Protein AF-A0A416CAL4-F1 (afdb_monomer)

Secondary structure (DSSP, 8-state):
----SS--GGGG-EEEE-TTS-EEEE--HHHHHHHHHHHHHHTT--EEEEEEEEEEEGGGTEEEEEEEEEETTEEEEEEEEEEE--S-GGGHHHHHHHHHHHHHHHHHHHTT-SGGGTS-TTS---GGG-TTTS-----TTS-TTTTT----------------------------------SHHHHHHPBPSSSTTTTSBHHHHHHH-HHHHHHHHHH---HHHHHHHHHHHH-

pLDDT: mean 75.69, std 22.16, range [22.41, 97.25]

Radius of gyration: 25.88 Å; Cα contacts (8 Å, |Δi|>4): 351; chains: 1; bounding box: 56×40×71 Å

Foldseek 3Di:
DLDAPVADQLVQWDWDQFPVRDTDTFRALVSLVVVQVRSCVVVVWDKDKDFPDWDQDPVQQKIKTKIFIDTNNDTQFIFIFMFHDDDDPVCVVVRRVRRSSLGSQLRSLSNPSTRVNNDDPVVVDDQCRHRSNHDPPDPVPDDPVVVPDPDDDDDDDDDDDDDDDDDDDDDDDDDPDPDADDALVSLQQDAACDDPRHRHGPVVCCVVPVVVLVCCLPPPPRRSSVSSSVNNVVD

Sequence (235 aa):
MLECKGFEPKEKLTQIVGMNGELQSYLEVKYRIEWFNQYCAENDIKGVIDESDIKYLEQVKMFIATCKIYMDDKLVATGIGGKMVDGDITSMNMIIQSAATIAKGRALANCGFGTAMCANNESGENPDILPCDAGITINTDNNPLINNSAVTKTNEEKQKISKIESKPQSKAKAEKTVNVPKNLTEAQALILSIGKYKGKSLGEVAAIDKQYIDFMANKCSYPDIVAGCKIILTA

Mean predicted aligned error: 18.11 Å

Solvent-accessible surface area (backbone atoms only — not comparable to full-atom values): 14186 Å² total; per-residue (Å²): 117,79,79,46,97,90,52,68,69,63,84,59,53,40,80,41,75,43,98,86,69,46,80,37,74,39,51,51,53,71,59,31,48,51,48,51,53,51,40,19,65,78,67,76,42,54,67,45,80,44,69,85,49,68,47,78,41,72,96,73,40,26,36,37,16,39,14,41,31,26,50,69,88,37,83,68,26,62,14,72,13,71,31,70,67,91,76,62,76,84,53,46,65,60,39,48,51,48,7,39,49,39,1,40,30,23,13,37,23,64,64,51,44,28,38,76,63,53,55,58,90,82,72,73,70,63,66,69,71,32,85,48,55,31,64,88,75,73,64,77,89,77,46,83,79,57,82,78,59,90,74,86,85,81,94,84,86,89,88,86,89,85,90,80,90,83,88,84,90,80,91,77,88,79,78,81,76,82,79,59,44,88,49,61,68,50,18,30,65,38,59,33,90,56,72,99,56,48,76,38,30,44,41,62,42,46,76,76,41,54,66,59,37,56,48,39,46,76,72,54,89,49,68,44,60,23,44,18,31,47,47,60,74,75,105

Structure (mmCIF, N/CA/C/O backbone):
data_AF-A0A416CAL4-F1
#
_entry.id   AF-A0A416CAL4-F1
#
loop_
_atom_site.group_PDB
_atom_site.id
_atom_site.type_symbol
_atom_site.label_atom_id
_atom_site.label_alt_id
_at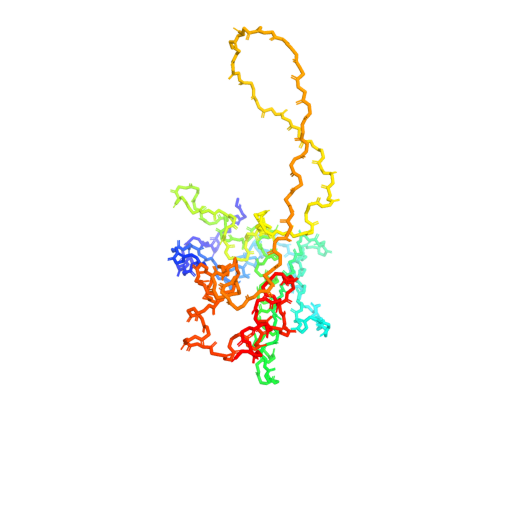om_site.label_comp_id
_atom_site.label_asym_id
_atom_site.label_entity_id
_atom_site.label_seq_id
_atom_site.pdbx_PDB_ins_code
_atom_site.Cartn_x
_atom_site.Cartn_y
_atom_site.Cartn_z
_atom_site.occupancy
_atom_site.B_iso_or_equiv
_atom_site.auth_seq_id
_atom_site.auth_comp_id
_atom_site.auth_asym_id
_atom_site.auth_atom_id
_atom_site.pdbx_PDB_model_num
ATOM 1 N N . MET A 1 1 ? -13.583 10.741 8.670 1.00 59.44 1 MET A N 1
ATOM 2 C CA . MET A 1 1 ? -12.204 10.475 9.124 1.00 59.44 1 MET A CA 1
ATOM 3 C C . MET A 1 1 ? -12.301 9.517 10.301 1.00 59.44 1 MET A C 1
ATOM 5 O O . MET A 1 1 ? -13.240 9.672 11.071 1.00 59.44 1 MET A O 1
ATOM 9 N N . LEU A 1 2 ? -11.436 8.505 10.413 1.00 73.38 2 LEU A N 1
ATOM 10 C CA . LEU A 1 2 ? -11.407 7.649 11.606 1.00 73.38 2 LEU A CA 1
ATOM 11 C C . LEU A 1 2 ? -10.654 8.394 12.713 1.00 73.38 2 LEU A C 1
ATOM 13 O O . LEU A 1 2 ? -9.431 8.394 12.749 1.00 73.38 2 LEU A O 1
ATOM 17 N N . GLU A 1 3 ? -11.378 9.121 13.553 1.00 77.06 3 GLU A N 1
ATOM 18 C CA . GLU A 1 3 ? -10.777 9.976 14.580 1.00 77.06 3 GLU A CA 1
ATOM 19 C C . GLU A 1 3 ? -10.203 9.148 15.740 1.00 77.06 3 GLU A C 1
ATOM 21 O O . GLU A 1 3 ? -10.735 8.093 16.093 1.00 77.06 3 GLU A O 1
ATOM 26 N N . CYS A 1 4 ? -9.104 9.624 16.328 1.00 83.38 4 CYS A N 1
ATOM 27 C CA . CYS A 1 4 ? -8.473 9.045 17.516 1.00 83.38 4 CYS A CA 1
ATOM 28 C C . CYS A 1 4 ? -8.185 10.159 18.516 1.00 83.38 4 CYS A C 1
ATOM 30 O O . CYS A 1 4 ? -7.712 11.228 18.135 1.00 83.38 4 CYS A O 1
ATOM 32 N N . LYS A 1 5 ? -8.426 9.917 19.803 1.00 81.00 5 LYS A N 1
ATOM 33 C CA . LYS A 1 5 ? -8.141 10.904 20.857 1.00 81.00 5 LYS A CA 1
ATOM 34 C C . LYS A 1 5 ? -6.641 11.077 21.092 1.00 81.00 5 LYS A C 1
ATOM 36 O O . LYS A 1 5 ? -6.216 12.156 21.492 1.00 81.00 5 LYS A O 1
ATOM 41 N N . GLY A 1 6 ? -5.855 10.021 20.881 1.00 79.75 6 GLY A N 1
ATOM 42 C CA . GLY A 1 6 ? -4.414 10.000 21.150 1.00 79.75 6 GLY A CA 1
ATOM 43 C C . GLY A 1 6 ? -3.505 10.306 19.958 1.00 79.75 6 GLY A C 1
ATOM 44 O O . GLY A 1 6 ? -2.290 10.327 20.140 1.00 79.75 6 GLY A O 1
ATOM 45 N N . PHE A 1 7 ? -4.045 10.513 18.753 1.00 87.69 7 PHE A N 1
ATOM 46 C CA . PHE A 1 7 ? -3.233 10.683 17.547 1.00 87.69 7 PHE A CA 1
ATOM 47 C C . PHE A 1 7 ? -3.874 11.678 16.576 1.00 87.69 7 PHE A C 1
ATOM 49 O O . PHE A 1 7 ? -4.998 11.460 16.135 1.00 87.69 7 PHE A O 1
ATOM 56 N N . GLU A 1 8 ? -3.133 12.731 16.214 1.00 89.44 8 GLU A N 1
ATOM 57 C CA . GLU A 1 8 ? -3.529 13.724 15.208 1.00 89.44 8 GLU A CA 1
ATOM 58 C C . GLU A 1 8 ? -2.702 13.526 13.920 1.00 89.44 8 GLU A C 1
ATOM 60 O O . GLU A 1 8 ? -1.534 13.931 13.856 1.00 89.44 8 GLU A O 1
ATOM 65 N N . PRO A 1 9 ? -3.270 12.892 12.875 1.00 88.25 9 PRO A N 1
ATOM 66 C CA . PRO A 1 9 ? -2.557 12.606 11.633 1.00 88.25 9 PRO A CA 1
ATOM 67 C C . PRO A 1 9 ? -2.082 13.856 10.889 1.00 88.25 9 PRO A C 1
ATOM 69 O O . PRO A 1 9 ? -1.035 13.815 10.236 1.00 88.25 9 PRO A O 1
ATOM 72 N N . LYS A 1 10 ? -2.822 14.973 10.972 1.00 88.12 10 LYS A N 1
ATOM 73 C CA . LYS A 1 10 ? -2.493 16.197 10.222 1.00 88.12 10 LYS A CA 1
ATOM 74 C C . LYS A 1 10 ? -1.166 16.808 10.665 1.00 88.12 10 LYS A C 1
ATOM 76 O O . LYS A 1 10 ? -0.433 17.331 9.831 1.00 88.12 10 LYS A O 1
ATOM 81 N N . GLU A 1 11 ? -0.814 16.675 11.941 1.00 90.62 11 GLU A N 1
ATOM 82 C CA . GLU A 1 11 ? 0.465 17.151 12.488 1.00 90.62 11 GLU A CA 1
ATOM 83 C C . GLU A 1 11 ? 1.675 16.332 12.012 1.00 90.62 11 GLU A C 1
ATOM 85 O O . GLU A 1 11 ? 2.820 16.751 12.192 1.00 90.62 11 GLU A O 1
ATOM 90 N N . LYS A 1 12 ? 1.446 15.152 11.421 1.00 91.44 12 LYS A N 1
ATOM 91 C CA . LYS A 1 12 ? 2.495 14.245 10.929 1.00 91.44 12 LYS A CA 1
ATOM 92 C C . LYS A 1 12 ? 2.666 14.279 9.409 1.00 91.44 12 LYS A C 1
ATOM 94 O O . LYS A 1 12 ? 3.465 13.505 8.877 1.00 91.44 12 LYS A O 1
ATOM 99 N N . LEU A 1 13 ? 1.927 15.141 8.708 1.00 89.88 13 LEU A N 1
ATOM 100 C CA . LEU A 1 13 ? 2.056 15.301 7.263 1.00 89.88 13 LEU A CA 1
ATOM 101 C C . LEU A 1 13 ? 3.434 15.857 6.897 1.00 89.88 13 LEU A C 1
ATOM 103 O O . LEU A 1 13 ? 3.902 16.845 7.462 1.00 89.88 13 LEU A O 1
ATOM 107 N N . THR A 1 14 ? 4.066 15.232 5.910 1.00 88.56 14 THR A N 1
ATOM 108 C CA . THR A 1 14 ? 5.284 15.732 5.273 1.00 88.56 14 THR A CA 1
ATOM 109 C C . THR A 1 14 ? 4.976 16.188 3.853 1.00 88.56 14 THR A C 1
ATOM 111 O O . THR A 1 14 ? 3.954 15.824 3.277 1.00 88.56 14 THR A O 1
ATOM 114 N N . GLN A 1 15 ? 5.848 17.024 3.293 1.00 86.81 15 GLN A N 1
ATOM 115 C CA . GLN A 1 15 ? 5.775 17.433 1.894 1.00 86.81 15 GLN A CA 1
ATOM 116 C C . GLN A 1 15 ? 6.750 16.588 1.085 1.00 86.81 15 GLN A C 1
ATOM 118 O O . GLN A 1 15 ? 7.929 16.493 1.437 1.00 86.81 15 GLN A O 1
ATOM 123 N N . ILE A 1 16 ? 6.272 15.992 -0.002 1.00 83.56 16 ILE A N 1
ATOM 124 C CA . ILE A 1 16 ? 7.113 15.269 -0.951 1.00 83.56 16 ILE A CA 1
ATOM 125 C C . ILE A 1 16 ? 6.982 15.853 -2.353 1.00 83.56 16 ILE A C 1
ATOM 127 O O . ILE A 1 16 ? 6.008 16.526 -2.672 1.00 83.56 16 ILE A O 1
ATOM 131 N N . VAL A 1 17 ? 7.968 15.572 -3.201 1.00 81.19 17 VAL A N 1
ATOM 132 C CA . VAL A 1 17 ? 7.946 15.971 -4.610 1.00 81.19 17 VAL A CA 1
ATOM 133 C C . VAL A 1 17 ? 7.293 14.855 -5.426 1.00 81.19 17 VAL A C 1
ATOM 135 O O . VAL A 1 17 ? 7.826 13.747 -5.512 1.00 81.19 17 VAL A O 1
ATOM 138 N N . GLY A 1 18 ? 6.133 15.145 -6.008 1.00 72.12 18 GLY A N 1
ATOM 139 C CA . GLY A 1 18 ? 5.399 14.263 -6.906 1.00 72.12 18 GLY A CA 1
ATOM 140 C C . GLY A 1 18 ? 6.094 14.085 -8.259 1.00 72.12 18 GLY A C 1
ATOM 141 O O . GLY A 1 18 ? 7.079 14.750 -8.583 1.00 72.12 18 GLY A O 1
ATOM 142 N N . MET A 1 19 ? 5.556 13.197 -9.100 1.00 68.12 19 MET A N 1
ATOM 143 C CA . MET A 1 19 ? 6.165 12.840 -10.395 1.00 68.12 19 MET A CA 1
ATOM 144 C C . MET A 1 19 ? 6.355 14.028 -11.352 1.00 68.12 19 MET A C 1
ATOM 146 O O . MET A 1 19 ? 7.272 14.007 -12.170 1.00 68.12 19 MET A O 1
ATOM 150 N N . ASN A 1 20 ? 5.519 15.061 -11.233 1.00 72.88 20 ASN A N 1
ATOM 151 C CA . ASN A 1 20 ? 5.565 16.258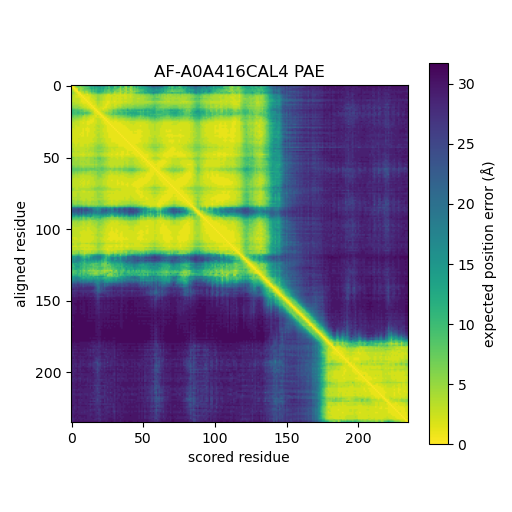 -12.074 1.00 72.88 20 ASN A CA 1
ATOM 152 C C . ASN A 1 20 ? 6.357 17.414 -11.433 1.00 72.88 20 ASN A C 1
ATOM 154 O O . ASN A 1 20 ? 6.330 18.530 -11.943 1.00 72.88 20 ASN A O 1
ATOM 158 N N . GLY A 1 21 ? 7.047 17.170 -10.312 1.00 74.69 21 GLY A N 1
ATOM 159 C CA . GLY A 1 21 ? 7.757 18.206 -9.557 1.00 74.69 21 GLY A CA 1
ATOM 160 C C . GLY A 1 21 ? 6.875 19.012 -8.596 1.00 74.69 21 GLY A C 1
ATOM 161 O O . GLY A 1 21 ? 7.378 19.905 -7.920 1.00 74.69 21 GLY A O 1
ATOM 162 N N . GLU A 1 22 ? 5.580 18.705 -8.518 1.00 78.88 22 GLU A N 1
ATOM 163 C CA . GLU A 1 22 ? 4.637 19.346 -7.597 1.00 78.88 22 GLU A CA 1
ATOM 164 C C . GLU A 1 22 ? 4.876 18.895 -6.154 1.00 78.88 22 GLU A C 1
ATOM 166 O O . GLU A 1 22 ? 5.218 17.739 -5.910 1.00 78.88 22 GLU A O 1
ATOM 171 N N . LEU A 1 23 ? 4.678 19.799 -5.194 1.00 81.44 23 LEU A N 1
ATOM 172 C CA . LEU A 1 23 ? 4.667 19.439 -3.780 1.00 81.44 23 LEU A CA 1
ATOM 173 C C . LEU A 1 23 ? 3.327 18.796 -3.428 1.00 81.44 2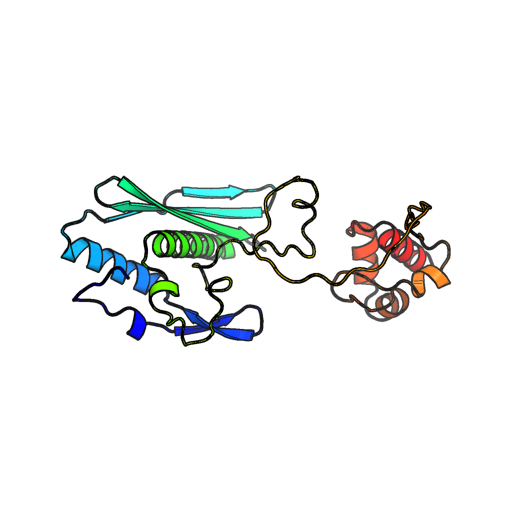3 LEU A C 1
ATOM 175 O O . LEU A 1 23 ? 2.273 19.290 -3.824 1.00 81.44 23 LEU A O 1
ATOM 179 N N . GLN A 1 24 ? 3.388 17.688 -2.702 1.00 81.12 24 GLN A N 1
ATOM 180 C CA . GLN A 1 24 ? 2.225 16.931 -2.268 1.00 81.12 24 GLN A CA 1
ATOM 181 C C . GLN A 1 24 ? 2.357 16.599 -0.791 1.00 81.12 24 GLN A C 1
ATOM 183 O O . GLN A 1 24 ? 3.410 16.125 -0.344 1.00 81.12 24 GLN A O 1
ATOM 188 N N . SER A 1 25 ? 1.268 16.775 -0.050 1.00 86.50 25 SER A N 1
ATOM 189 C CA . SER A 1 25 ? 1.169 16.237 1.297 1.00 86.50 25 SER A CA 1
ATOM 190 C C . SER A 1 25 ? 1.264 14.713 1.258 1.00 86.50 25 SER A C 1
ATOM 192 O O . SER A 1 25 ? 0.735 14.047 0.365 1.00 86.50 25 SER A O 1
ATOM 194 N N . TYR A 1 26 ? 1.948 14.144 2.242 1.00 89.06 26 TYR A N 1
ATOM 195 C CA . TYR A 1 26 ? 2.087 12.706 2.396 1.00 89.06 26 TYR A CA 1
ATOM 196 C C . TYR A 1 26 ? 2.143 12.332 3.872 1.00 89.06 26 TYR A C 1
ATOM 198 O O . TYR A 1 26 ? 2.972 12.827 4.636 1.00 89.06 26 TYR A O 1
ATOM 206 N N . LEU A 1 27 ? 1.266 11.414 4.275 1.00 91.81 27 LEU A N 1
ATOM 207 C CA . LEU A 1 27 ? 1.366 10.753 5.566 1.00 91.81 27 LEU A CA 1
ATOM 208 C C . LEU A 1 27 ? 2.193 9.478 5.398 1.00 91.81 27 LEU A C 1
ATOM 210 O O . LEU A 1 27 ? 1.741 8.523 4.760 1.00 91.81 27 LEU A O 1
ATOM 214 N N . GLU A 1 28 ? 3.396 9.447 5.969 1.00 91.69 28 GLU A N 1
ATOM 215 C CA . GLU A 1 28 ? 4.260 8.267 5.895 1.00 91.69 28 GLU A CA 1
ATOM 216 C C . GLU A 1 28 ? 3.596 7.025 6.504 1.00 91.69 28 GLU A C 1
ATOM 218 O O . GLU A 1 28 ? 2.909 7.094 7.523 1.00 91.69 28 GLU A O 1
ATOM 223 N N . VAL A 1 29 ? 3.877 5.852 5.927 1.00 93.25 29 VAL A N 1
ATOM 224 C CA . VAL A 1 29 ? 3.288 4.570 6.351 1.00 93.25 29 VAL A CA 1
ATOM 225 C C . VAL A 1 29 ? 3.475 4.297 7.849 1.00 93.25 29 VAL A C 1
ATOM 227 O O . VAL A 1 29 ? 2.566 3.768 8.477 1.00 93.25 29 VAL A O 1
ATOM 230 N N . LYS A 1 30 ? 4.599 4.707 8.452 1.00 94.38 30 LYS A N 1
ATOM 231 C CA . LYS A 1 30 ? 4.837 4.549 9.899 1.00 94.38 30 LYS A CA 1
ATOM 232 C C . LYS A 1 30 ? 3.779 5.260 10.758 1.00 94.38 30 LYS A C 1
ATOM 234 O O . LYS A 1 30 ? 3.302 4.683 11.727 1.00 94.38 30 LYS A O 1
ATOM 239 N N . TYR A 1 31 ? 3.358 6.457 10.351 1.00 95.25 31 TYR A N 1
ATOM 240 C CA . TYR A 1 31 ? 2.332 7.236 11.045 1.00 95.25 31 TYR A CA 1
ATOM 241 C C . TYR A 1 31 ? 0.930 6.684 10.784 1.00 95.25 31 TYR A C 1
ATOM 243 O O . TYR A 1 31 ? 0.079 6.722 11.664 1.00 95.25 31 TYR A O 1
ATOM 251 N N . ARG A 1 32 ? 0.697 6.086 9.610 1.00 94.88 32 ARG A N 1
ATOM 252 C CA . ARG A 1 32 ? -0.550 5.358 9.326 1.00 94.88 32 ARG A CA 1
ATOM 253 C C . ARG A 1 32 ? -0.707 4.112 10.204 1.00 94.88 32 ARG A C 1
ATOM 255 O O . ARG A 1 32 ? -1.813 3.815 10.637 1.00 94.88 32 ARG A O 1
ATOM 262 N N . ILE A 1 33 ? 0.391 3.397 10.476 1.00 95.62 33 ILE A N 1
ATOM 263 C CA . ILE A 1 33 ? 0.408 2.250 11.403 1.00 95.62 33 ILE A CA 1
ATOM 264 C C . ILE A 1 33 ? 0.096 2.716 12.828 1.00 95.62 33 ILE A C 1
ATOM 266 O O . ILE A 1 33 ? -0.722 2.097 13.502 1.00 95.62 33 ILE A O 1
ATOM 270 N N . GLU A 1 34 ? 0.733 3.798 13.283 1.00 95.44 34 GLU A N 1
ATOM 271 C CA . GLU A 1 34 ? 0.473 4.387 14.602 1.00 95.44 34 GLU A CA 1
ATOM 272 C C . GLU A 1 34 ? -1.002 4.779 14.748 1.00 95.44 34 GLU A C 1
ATOM 274 O O . GLU A 1 34 ? -1.652 4.367 15.706 1.00 95.44 34 GLU A O 1
ATOM 279 N N . TRP A 1 35 ? -1.555 5.458 13.739 1.00 94.75 35 TRP A N 1
ATOM 280 C CA . TRP A 1 35 ? -2.967 5.829 13.691 1.00 94.75 35 TRP A CA 1
ATOM 281 C C . TRP A 1 35 ? -3.900 4.611 13.754 1.00 94.75 35 TRP A C 1
ATOM 283 O O . TRP A 1 35 ? -4.816 4.577 14.573 1.00 94.75 35 TRP A O 1
ATOM 293 N N . PHE A 1 36 ? -3.647 3.584 12.936 1.00 95.88 36 PHE A N 1
ATOM 294 C CA . PHE A 1 36 ? -4.428 2.344 12.937 1.00 95.88 36 PHE A CA 1
ATOM 295 C C . PHE A 1 36 ? -4.391 1.634 14.293 1.00 95.88 36 PHE A C 1
ATOM 297 O O . PHE A 1 36 ? -5.436 1.239 14.813 1.00 95.88 36 PHE A O 1
ATOM 304 N N . ASN A 1 37 ? -3.204 1.491 14.883 1.00 95.69 37 ASN A N 1
ATOM 305 C CA . ASN A 1 37 ? -3.039 0.824 16.173 1.00 95.69 37 ASN A CA 1
ATOM 306 C C . ASN A 1 37 ? -3.734 1.602 17.295 1.00 95.69 37 ASN A C 1
ATOM 308 O O . ASN A 1 37 ? -4.396 0.990 18.133 1.00 95.69 37 ASN A O 1
ATOM 312 N N . GLN A 1 38 ? -3.630 2.934 17.286 1.00 95.19 38 GLN A N 1
ATOM 313 C CA . GLN A 1 38 ? -4.308 3.792 18.253 1.00 95.19 38 GLN A CA 1
ATOM 314 C C . GLN A 1 38 ? -5.831 3.677 18.123 1.00 95.19 38 GLN A C 1
ATOM 316 O O . GLN A 1 38 ? -6.515 3.482 19.125 1.00 95.19 38 GLN A O 1
ATOM 321 N N . TYR A 1 39 ? -6.359 3.715 16.895 1.00 94.75 39 TYR A N 1
ATOM 322 C CA . TYR A 1 39 ? -7.785 3.515 16.631 1.00 94.75 39 TYR A CA 1
ATOM 323 C C . TYR A 1 39 ? -8.274 2.164 17.157 1.00 94.75 39 TYR A C 1
ATOM 325 O O . TYR A 1 39 ? -9.307 2.093 17.823 1.00 94.75 39 TYR A O 1
ATOM 333 N N . CYS A 1 40 ? -7.520 1.095 16.892 1.00 94.94 40 CYS A N 1
ATOM 334 C CA . CYS A 1 40 ? -7.871 -0.241 17.355 1.00 94.94 40 CYS A CA 1
ATOM 335 C C . CYS A 1 40 ? -7.876 -0.325 18.887 1.00 94.94 40 CYS A C 1
ATOM 337 O O . CYS A 1 40 ? -8.828 -0.842 19.464 1.00 94.94 40 CYS A O 1
ATOM 339 N N . ALA A 1 41 ? -6.862 0.241 19.549 1.00 94.81 41 ALA A N 1
ATOM 340 C CA . ALA A 1 41 ? -6.767 0.255 21.006 1.00 94.81 41 ALA A CA 1
ATOM 341 C C . ALA A 1 41 ? -7.896 1.063 21.673 1.00 94.81 41 ALA A C 1
ATOM 343 O O . ALA A 1 41 ? -8.454 0.625 22.674 1.00 94.81 41 ALA A O 1
ATOM 344 N N . GLU A 1 42 ? -8.259 2.225 21.121 1.00 95.12 42 GLU A N 1
ATOM 345 C CA . GLU A 1 42 ? -9.323 3.080 21.671 1.00 95.12 42 GLU A CA 1
ATOM 346 C C . GLU A 1 42 ? -10.724 2.467 21.542 1.00 95.12 42 GLU A C 1
ATOM 348 O O . GLU A 1 42 ? -11.603 2.781 22.345 1.00 95.12 42 GLU A O 1
ATOM 353 N N . ASN A 1 43 ? -10.930 1.605 20.544 1.00 93.81 43 ASN A N 1
ATOM 354 C CA . ASN A 1 43 ? -12.223 0.991 20.245 1.00 93.81 43 ASN A CA 1
ATOM 355 C C . ASN A 1 43 ? -12.302 -0.494 20.644 1.00 93.81 43 ASN A C 1
ATOM 357 O O . ASN A 1 43 ? -13.298 -1.135 20.323 1.00 93.81 43 ASN A O 1
ATOM 361 N N . ASP A 1 44 ? -11.284 -1.030 21.330 1.00 95.69 44 ASP A N 1
ATOM 362 C CA . ASP A 1 44 ? -11.181 -2.451 21.711 1.00 95.69 44 ASP A CA 1
ATOM 363 C C . ASP A 1 44 ? -11.311 -3.414 20.509 1.00 95.69 44 ASP A C 1
ATOM 365 O O . ASP A 1 44 ? -11.928 -4.474 20.582 1.00 95.69 44 ASP A O 1
ATOM 369 N N . ILE A 1 45 ? -10.734 -3.018 19.369 1.00 95.69 45 ILE A N 1
ATOM 370 C CA . ILE A 1 45 ? -10.729 -3.790 18.120 1.00 95.69 45 ILE A CA 1
ATOM 371 C C . ILE A 1 45 ? -9.422 -4.573 18.025 1.00 95.69 45 ILE A C 1
ATOM 373 O O . ILE A 1 45 ? -8.324 -4.019 18.151 1.00 95.69 45 ILE A O 1
ATOM 377 N N . LYS A 1 46 ? -9.506 -5.858 17.683 1.00 96.25 46 LYS A N 1
ATOM 378 C CA . LYS A 1 46 ? -8.323 -6.658 17.344 1.00 96.25 46 LYS A CA 1
ATOM 379 C C . LYS A 1 46 ? -7.847 -6.314 15.928 1.00 96.25 46 LYS A C 1
ATOM 381 O O . LYS A 1 46 ? -8.307 -6.902 14.947 1.00 96.25 46 LYS A O 1
ATOM 386 N N . GLY A 1 47 ? -6.922 -5.362 15.825 1.00 95.38 47 GLY A N 1
ATOM 387 C CA . GLY A 1 47 ? -6.292 -4.957 14.567 1.00 95.38 47 GLY A CA 1
ATOM 388 C C . GLY A 1 47 ? -5.114 -5.849 14.161 1.00 95.38 47 GLY A C 1
ATOM 389 O O . GLY A 1 47 ? -4.214 -6.094 14.962 1.00 95.38 47 GLY A O 1
ATOM 390 N N . VAL A 1 48 ? -5.082 -6.312 12.906 1.00 97.19 48 VAL A N 1
ATOM 391 C CA . VAL A 1 48 ? -3.952 -7.070 12.333 1.00 97.19 48 VAL A CA 1
ATOM 392 C C . VAL A 1 48 ? -3.576 -6.508 10.965 1.00 97.19 48 VAL A C 1
ATOM 394 O O . VAL A 1 48 ? -4.436 -6.342 10.101 1.00 97.19 48 VAL A O 1
ATOM 397 N N . ILE A 1 49 ? -2.279 -6.278 10.755 1.00 97.19 49 ILE A N 1
ATOM 398 C CA . ILE A 1 49 ? -1.681 -5.943 9.458 1.00 97.19 49 ILE A CA 1
ATOM 399 C C . ILE A 1 49 ? -0.863 -7.157 9.004 1.00 97.19 49 ILE A C 1
ATOM 401 O O . ILE A 1 49 ? 0.162 -7.480 9.600 1.00 97.19 49 ILE A O 1
ATOM 405 N N . ASP A 1 50 ? -1.334 -7.851 7.973 1.00 95.88 50 ASP A N 1
ATOM 406 C CA . ASP A 1 50 ? -0.695 -9.038 7.404 1.00 95.88 50 ASP A CA 1
ATOM 407 C C . ASP A 1 50 ? 0.060 -8.665 6.122 1.00 95.88 50 ASP A C 1
ATOM 409 O O . ASP A 1 50 ? -0.538 -8.233 5.136 1.00 95.88 50 ASP A O 1
ATOM 413 N N . GLU A 1 51 ? 1.382 -8.824 6.148 1.00 92.56 51 GLU A N 1
ATOM 414 C CA . GLU A 1 51 ? 2.314 -8.526 5.047 1.00 92.56 51 GLU A CA 1
ATOM 415 C C . GLU A 1 51 ? 3.014 -9.788 4.519 1.00 92.56 51 GLU A C 1
ATOM 417 O O . GLU A 1 51 ? 4.046 -9.704 3.853 1.00 92.56 51 GLU A O 1
ATOM 422 N N . SER A 1 52 ? 2.488 -10.972 4.842 1.00 89.31 52 SER A N 1
ATOM 423 C CA . SER A 1 52 ? 3.160 -12.246 4.562 1.00 89.31 52 SER A CA 1
ATOM 424 C C . SER A 1 52 ? 3.126 -12.670 3.087 1.00 89.31 52 SER A C 1
ATOM 426 O O . SER A 1 52 ? 3.908 -13.532 2.683 1.00 89.31 52 SER A O 1
ATOM 428 N N . ASP A 1 53 ? 2.261 -12.074 2.261 1.00 92.88 53 ASP A N 1
ATOM 429 C CA . ASP A 1 53 ? 2.109 -12.452 0.853 1.00 92.88 53 ASP A CA 1
ATOM 430 C C . ASP A 1 53 ? 3.027 -11.626 -0.058 1.00 92.88 53 ASP A C 1
ATOM 432 O O . ASP A 1 53 ? 2.680 -10.531 -0.509 1.00 92.88 53 ASP A O 1
ATOM 436 N N . ILE A 1 54 ? 4.207 -12.177 -0.347 1.00 93.06 54 ILE A N 1
ATOM 437 C CA . ILE A 1 54 ? 5.192 -11.602 -1.264 1.00 93.06 54 ILE A CA 1
ATOM 438 C C . ILE A 1 54 ? 5.511 -12.622 -2.356 1.00 93.06 54 ILE A C 1
ATOM 440 O O . ILE A 1 54 ? 5.839 -13.777 -2.086 1.00 93.06 54 ILE A O 1
ATOM 444 N N . LYS A 1 55 ? 5.438 -12.182 -3.612 1.00 92.81 55 LYS A N 1
ATOM 445 C CA . LYS A 1 55 ? 5.665 -13.004 -4.802 1.00 92.81 55 LYS A CA 1
ATOM 446 C C . LYS A 1 55 ? 6.676 -12.338 -5.722 1.00 92.81 55 LYS A C 1
ATOM 448 O O . LYS A 1 55 ? 6.618 -11.132 -5.945 1.00 92.81 55 LYS A O 1
ATOM 453 N N . TYR A 1 56 ? 7.564 -13.133 -6.309 1.00 91.69 56 TYR A N 1
ATOM 454 C CA . TYR A 1 56 ? 8.401 -12.697 -7.421 1.00 91.69 56 TYR A CA 1
ATOM 455 C C . TYR A 1 56 ? 7.799 -13.190 -8.739 1.00 91.69 56 TYR A C 1
ATOM 457 O O . TYR A 1 56 ? 7.579 -14.386 -8.918 1.00 91.69 56 TYR A O 1
ATOM 465 N N . LEU A 1 57 ? 7.518 -12.266 -9.654 1.00 89.50 57 LEU A N 1
ATOM 466 C CA .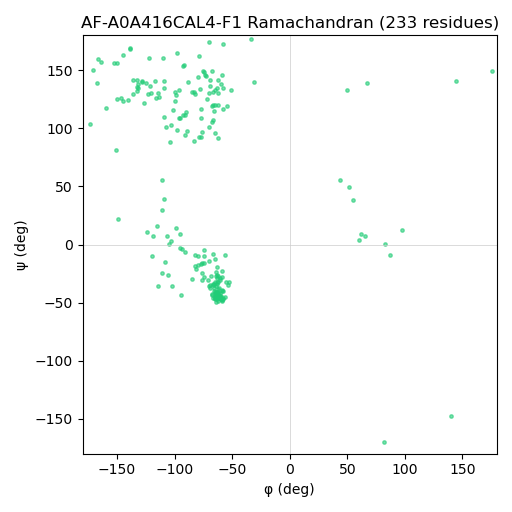 LEU A 1 57 ? 7.076 -12.559 -11.012 1.00 89.50 57 LEU A CA 1
ATOM 467 C C . LEU A 1 57 ? 8.272 -12.481 -11.955 1.00 89.50 57 LEU A C 1
ATOM 469 O O . LEU A 1 57 ? 8.671 -11.397 -12.388 1.00 89.50 57 LEU A O 1
ATOM 473 N N . GLU A 1 58 ? 8.835 -13.639 -12.279 1.00 86.31 58 GLU A N 1
ATOM 474 C CA . GLU A 1 58 ? 10.051 -13.747 -13.083 1.00 86.31 58 GLU A CA 1
ATOM 475 C C . GLU A 1 58 ? 9.880 -13.185 -14.502 1.00 86.31 58 GLU A C 1
ATOM 477 O O . GLU A 1 58 ? 10.771 -12.494 -14.997 1.00 86.31 58 GLU A O 1
ATOM 482 N N . GLN A 1 59 ? 8.714 -13.385 -15.129 1.00 87.56 59 GLN A N 1
ATOM 483 C CA . GLN A 1 59 ? 8.451 -12.963 -16.515 1.00 87.56 59 GLN A CA 1
ATOM 484 C C . GLN A 1 59 ? 8.584 -11.448 -16.714 1.00 87.56 59 GLN A C 1
ATOM 486 O O . GLN A 1 59 ? 8.906 -10.987 -17.807 1.00 87.56 59 GLN A O 1
ATOM 491 N N . VAL A 1 60 ? 8.325 -10.680 -15.656 1.00 86.44 60 VAL A N 1
ATOM 492 C CA . VAL A 1 60 ? 8.369 -9.211 -15.648 1.00 86.44 60 VAL A CA 1
ATOM 493 C C . VAL A 1 60 ? 9.407 -8.665 -14.666 1.00 86.44 60 VAL A C 1
ATOM 495 O O . VAL A 1 60 ? 9.456 -7.457 -14.447 1.00 86.44 60 VAL A O 1
ATOM 498 N N . LYS A 1 61 ? 10.227 -9.546 -14.072 1.00 88.94 61 LYS A N 1
ATOM 499 C CA . LYS A 1 61 ? 11.232 -9.233 -13.046 1.00 88.94 61 LYS A CA 1
ATOM 500 C C . LYS A 1 61 ? 10.693 -8.278 -11.980 1.00 88.94 61 LYS A C 1
ATOM 502 O O . LYS A 1 61 ? 11.244 -7.204 -11.766 1.00 88.94 61 LYS A O 1
ATOM 507 N N . MET A 1 62 ? 9.584 -8.632 -11.335 1.00 89.81 62 MET A N 1
ATOM 508 C CA . MET A 1 62 ? 8.900 -7.747 -10.386 1.00 89.81 62 MET A CA 1
ATOM 509 C C . MET A 1 62 ? 8.569 -8.474 -9.090 1.00 89.81 62 MET A C 1
ATOM 511 O O . MET A 1 62 ? 8.014 -9.569 -9.120 1.00 89.81 62 MET A O 1
ATOM 515 N N . PHE A 1 63 ? 8.836 -7.835 -7.954 1.00 91.44 63 PHE A N 1
ATOM 516 C CA . PHE A 1 63 ? 8.243 -8.246 -6.686 1.00 91.44 63 PHE A CA 1
ATOM 517 C C . PHE A 1 63 ? 6.869 -7.611 -6.531 1.00 91.44 63 PHE A C 1
ATOM 519 O O . PHE A 1 63 ? 6.717 -6.402 -6.715 1.00 91.44 63 PHE A O 1
ATOM 526 N N . ILE A 1 64 ? 5.886 -8.430 -6.174 1.00 93.62 64 ILE A N 1
ATOM 527 C CA . ILE A 1 64 ? 4.556 -8.008 -5.755 1.00 93.62 64 ILE A CA 1
ATOM 528 C C . ILE A 1 64 ? 4.399 -8.373 -4.285 1.00 93.62 64 ILE A C 1
ATOM 530 O O . ILE A 1 64 ? 4.574 -9.530 -3.916 1.00 93.62 64 ILE A O 1
ATOM 534 N N . ALA A 1 65 ? 4.027 -7.402 -3.464 1.00 94.81 65 ALA A N 1
ATOM 535 C CA . ALA A 1 65 ? 3.579 -7.623 -2.101 1.00 94.81 65 ALA A CA 1
ATOM 536 C C . ALA A 1 65 ? 2.073 -7.361 -2.012 1.00 94.81 65 ALA A C 1
ATOM 538 O O . ALA A 1 65 ? 1.562 -6.417 -2.621 1.00 94.81 65 ALA A O 1
ATOM 539 N N . THR A 1 66 ? 1.372 -8.181 -1.240 1.00 96.12 66 THR A N 1
ATOM 540 C CA . THR A 1 66 ? -0.025 -7.972 -0.865 1.00 96.12 66 THR A CA 1
ATOM 541 C C . THR A 1 66 ? -0.090 -7.787 0.641 1.00 96.12 66 THR A C 1
ATOM 543 O O . THR A 1 66 ? 0.398 -8.622 1.396 1.00 96.12 66 THR A O 1
ATOM 546 N N . CYS A 1 67 ? -0.705 -6.692 1.071 1.00 96.69 67 CYS A N 1
ATOM 547 C CA . CYS A 1 67 ? -0.992 -6.424 2.468 1.00 96.69 67 CYS A CA 1
ATOM 548 C C . CYS A 1 67 ? -2.494 -6.545 2.711 1.00 96.69 67 CYS A C 1
ATOM 550 O O . CYS A 1 67 ? -3.290 -6.023 1.925 1.00 96.69 67 CYS A O 1
ATOM 552 N N . LYS A 1 68 ? -2.882 -7.228 3.786 1.00 97.25 68 LYS A N 1
ATOM 553 C CA . LYS A 1 68 ? -4.273 -7.401 4.212 1.00 97.25 68 LYS A CA 1
ATOM 554 C C . LYS A 1 68 ? -4.445 -6.845 5.614 1.00 97.25 68 LYS A C 1
ATOM 556 O O . LYS A 1 68 ? -3.614 -7.091 6.482 1.00 97.25 68 LYS A O 1
ATOM 561 N N . ILE A 1 69 ? -5.532 -6.118 5.834 1.00 97.12 69 ILE A N 1
ATOM 562 C CA . ILE A 1 69 ? -5.855 -5.561 7.146 1.00 97.12 69 ILE A CA 1
ATOM 563 C C . ILE A 1 69 ? -7.114 -6.223 7.661 1.00 97.12 69 ILE A C 1
ATOM 565 O O . ILE A 1 69 ? -8.124 -6.281 6.952 1.00 97.12 69 ILE A O 1
ATOM 569 N N . TYR A 1 70 ? -7.038 -6.690 8.900 1.00 96.56 70 TYR A N 1
ATOM 570 C CA . TYR A 1 70 ? -8.148 -7.291 9.612 1.00 96.56 70 TYR A CA 1
ATOM 571 C C . TYR A 1 70 ? -8.503 -6.461 10.842 1.00 96.56 70 TYR A C 1
ATOM 573 O O . TYR A 1 70 ? -7.620 -5.959 11.538 1.00 96.56 70 TYR A O 1
ATOM 581 N N . MET A 1 71 ? -9.800 -6.345 11.099 1.00 95.94 71 MET A N 1
ATOM 582 C CA . MET A 1 71 ? -10.373 -5.807 12.330 1.00 95.94 71 MET A CA 1
ATOM 583 C C . MET A 1 71 ? -11.359 -6.849 12.852 1.00 95.94 71 MET A C 1
ATOM 585 O O . MET A 1 71 ? -12.256 -7.259 12.113 1.00 95.94 71 MET A O 1
ATOM 589 N N . ASP A 1 72 ? -11.148 -7.334 14.075 1.00 95.81 72 ASP A N 1
ATOM 590 C CA . ASP A 1 72 ? -11.933 -8.420 14.685 1.00 95.81 72 ASP A CA 1
ATOM 591 C C . ASP A 1 72 ? -12.040 -9.650 13.777 1.00 95.81 72 ASP A C 1
ATOM 593 O O . ASP A 1 72 ? -13.121 -10.168 13.487 1.00 95.81 72 ASP A O 1
ATOM 597 N N . ASP A 1 73 ? -10.881 -10.077 13.267 1.00 94.50 73 ASP A N 1
ATOM 598 C CA . ASP A 1 73 ? -10.708 -11.228 12.373 1.00 94.50 73 ASP A CA 1
ATOM 599 C C . ASP A 1 73 ? -11.449 -11.122 11.019 1.00 94.50 73 ASP A C 1
ATOM 601 O O . ASP A 1 73 ? -11.452 -12.066 10.226 1.00 94.50 73 ASP A O 1
ATOM 605 N N . LYS A 1 74 ? -12.021 -9.956 10.688 1.00 95.12 74 LYS A N 1
ATOM 606 C CA . LYS A 1 74 ? -12.640 -9.676 9.383 1.00 95.12 74 LYS A CA 1
ATOM 607 C C . LYS A 1 74 ? -11.697 -8.883 8.498 1.00 95.12 74 LYS A C 1
ATOM 609 O O . LYS A 1 74 ? -11.177 -7.854 8.913 1.00 95.12 74 LYS A O 1
ATOM 614 N N . LEU A 1 75 ? -11.521 -9.331 7.256 1.00 95.12 75 LEU A N 1
ATOM 615 C CA . LEU A 1 75 ? -10.761 -8.597 6.245 1.00 95.12 75 LEU A CA 1
ATOM 616 C C . LEU A 1 75 ? -11.493 -7.292 5.897 1.00 95.12 75 LEU A C 1
ATOM 618 O O . LEU A 1 75 ? -12.585 -7.339 5.332 1.00 95.12 75 LEU A O 1
ATOM 622 N N . VAL A 1 76 ? -10.885 -6.146 6.206 1.00 94.88 76 VAL A N 1
ATOM 623 C CA . VAL A 1 76 ? -11.463 -4.814 5.946 1.00 94.88 76 VAL A CA 1
ATOM 624 C C . VAL A 1 76 ? -10.803 -4.095 4.776 1.00 94.88 76 VAL A C 1
ATOM 626 O O . VAL A 1 76 ? -11.442 -3.278 4.120 1.00 94.88 76 VAL A O 1
ATOM 629 N N . ALA A 1 77 ? -9.539 -4.403 4.481 1.00 94.94 77 ALA A N 1
ATOM 630 C CA . ALA A 1 77 ? -8.835 -3.812 3.352 1.00 94.94 77 ALA A CA 1
ATOM 631 C C . ALA A 1 77 ? -7.739 -4.722 2.806 1.00 94.94 77 ALA A C 1
ATOM 633 O O . ALA A 1 77 ? -7.197 -5.594 3.486 1.00 94.94 77 ALA A O 1
ATOM 634 N N . THR A 1 78 ? -7.401 -4.498 1.541 1.00 94.94 78 THR A N 1
ATOM 635 C CA . THR A 1 78 ? -6.264 -5.121 0.864 1.00 94.94 78 THR A CA 1
ATOM 636 C C . THR A 1 78 ? -5.538 -4.060 0.050 1.00 94.94 78 THR A C 1
ATOM 638 O O . THR A 1 78 ? -6.174 -3.196 -0.553 1.00 94.94 78 THR A O 1
ATOM 641 N N . GLY A 1 79 ? -4.213 -4.124 0.027 1.00 94.06 79 GLY A N 1
ATOM 642 C CA . GLY A 1 79 ? -3.355 -3.275 -0.790 1.00 94.06 79 GLY A CA 1
ATOM 643 C C . GLY A 1 79 ? -2.315 -4.113 -1.517 1.00 94.06 79 GLY A C 1
ATOM 644 O O . GLY A 1 79 ? -1.790 -5.076 -0.965 1.00 94.06 79 GLY A O 1
ATOM 645 N N . ILE A 1 80 ? -2.023 -3.755 -2.766 1.00 93.75 80 ILE A N 1
ATOM 646 C CA . ILE A 1 80 ? -1.031 -4.440 -3.599 1.00 93.75 80 ILE A CA 1
ATOM 647 C C . ILE A 1 80 ? 0.045 -3.431 -3.992 1.00 93.75 80 ILE A C 1
ATOM 649 O O . ILE A 1 80 ? -0.266 -2.336 -4.463 1.00 93.75 80 ILE A O 1
ATOM 653 N N . GLY A 1 81 ? 1.308 -3.795 -3.799 1.00 91.44 81 GLY A N 1
ATOM 654 C CA . GLY A 1 81 ? 2.472 -2.989 -4.151 1.00 91.44 81 GLY A CA 1
ATOM 655 C C . GLY A 1 81 ? 3.418 -3.767 -5.050 1.00 91.44 81 GLY A C 1
ATOM 656 O O . GLY A 1 81 ? 3.639 -4.954 -4.836 1.00 91.44 81 GLY A O 1
ATOM 657 N N . GLY A 1 82 ? 3.966 -3.101 -6.064 1.00 91.19 82 GLY A N 1
ATOM 658 C CA . GLY A 1 82 ? 4.878 -3.705 -7.030 1.00 91.19 82 GLY A CA 1
ATOM 659 C C . GLY A 1 82 ? 6.164 -2.901 -7.166 1.00 91.19 82 GLY A C 1
ATOM 660 O O . GLY A 1 82 ? 6.125 -1.669 -7.175 1.00 91.19 82 GLY A O 1
ATOM 661 N N . LYS A 1 83 ? 7.302 -3.585 -7.296 1.00 89.38 83 LYS A N 1
ATOM 662 C CA . LYS A 1 83 ? 8.589 -2.953 -7.607 1.00 89.38 83 LYS A CA 1
ATOM 663 C C . LYS A 1 83 ? 9.379 -3.828 -8.580 1.00 89.38 83 LYS A C 1
ATOM 665 O O . LYS A 1 83 ? 9.584 -5.016 -8.329 1.00 89.38 83 LYS A O 1
ATOM 670 N N . MET A 1 84 ? 9.775 -3.242 -9.711 1.00 88.88 84 MET A N 1
ATOM 671 C CA . MET A 1 84 ? 10.635 -3.908 -10.694 1.00 88.88 84 MET A CA 1
ATOM 672 C C . MET A 1 84 ? 12.033 -4.131 -10.115 1.00 88.88 84 MET A C 1
ATOM 674 O O . MET A 1 84 ? 12.502 -3.342 -9.296 1.00 88.88 84 MET A O 1
ATOM 678 N N . VAL A 1 85 ? 12.681 -5.202 -10.556 1.00 84.75 85 VAL A N 1
ATOM 679 C CA . VAL A 1 85 ? 14.055 -5.552 -10.211 1.00 84.75 85 VAL A CA 1
ATOM 680 C C . VAL A 1 85 ? 14.976 -5.031 -11.306 1.00 84.75 85 VAL A C 1
ATOM 682 O O . VAL A 1 85 ? 14.995 -5.548 -12.424 1.00 84.75 85 VAL A O 1
ATOM 685 N N . ASP A 1 86 ? 15.741 -4.001 -10.969 1.00 71.25 86 ASP A N 1
ATOM 686 C CA . ASP A 1 86 ? 16.703 -3.315 -11.825 1.00 71.25 86 ASP A CA 1
ATOM 687 C C . ASP A 1 86 ? 18.147 -3.576 -11.362 1.00 71.25 86 ASP A C 1
ATOM 689 O O . ASP A 1 86 ? 18.912 -2.654 -11.107 1.00 71.25 86 ASP A O 1
ATOM 693 N N . GLY A 1 87 ? 18.558 -4.843 -11.250 1.00 65.69 87 GLY A N 1
ATOM 694 C CA . GLY A 1 87 ? 19.962 -5.180 -10.986 1.00 65.69 87 GLY A CA 1
ATOM 695 C C . GLY A 1 87 ? 20.183 -6.334 -10.014 1.00 65.69 87 GLY A C 1
ATOM 696 O O . GLY A 1 87 ? 19.428 -7.305 -10.009 1.00 65.69 87 GLY A O 1
ATOM 697 N N . ASP A 1 88 ? 21.278 -6.232 -9.257 1.00 58.97 88 ASP A N 1
ATOM 698 C CA . ASP A 1 88 ? 21.889 -7.314 -8.478 1.00 58.97 88 ASP A CA 1
ATOM 699 C C . ASP A 1 88 ? 21.171 -7.618 -7.142 1.00 58.97 88 ASP A C 1
ATOM 701 O O . ASP A 1 88 ? 20.407 -6.806 -6.609 1.00 58.97 88 ASP A O 1
ATOM 705 N N . ILE A 1 89 ? 21.447 -8.800 -6.584 1.00 56.03 89 ILE A N 1
ATOM 706 C CA . ILE A 1 89 ? 20.819 -9.397 -5.387 1.00 56.03 89 ILE A CA 1
ATOM 707 C C . ILE A 1 89 ? 20.827 -8.483 -4.153 1.00 56.03 89 ILE A C 1
ATOM 709 O O . ILE A 1 89 ? 19.887 -8.512 -3.359 1.00 56.03 89 ILE A O 1
ATOM 713 N N . THR A 1 90 ? 21.838 -7.633 -3.988 1.00 59.94 90 THR A N 1
ATOM 714 C CA . THR A 1 90 ? 21.948 -6.693 -2.858 1.00 59.94 90 THR A CA 1
ATOM 715 C C . THR A 1 90 ? 20.819 -5.661 -2.826 1.00 59.94 90 THR A C 1
ATOM 717 O O . THR A 1 90 ? 20.404 -5.245 -1.744 1.00 59.94 90 THR A O 1
ATOM 720 N N . SER A 1 91 ? 20.255 -5.306 -3.982 1.00 65.06 91 SER A N 1
ATOM 721 C CA . SER A 1 91 ? 19.092 -4.417 -4.077 1.00 65.06 91 SER A CA 1
ATOM 722 C C . SER A 1 91 ? 17.777 -5.123 -3.727 1.00 65.06 91 SER A C 1
ATOM 724 O O . SER A 1 91 ? 16.788 -4.450 -3.431 1.00 65.06 91 SER A O 1
ATOM 726 N N . MET A 1 92 ? 17.730 -6.465 -3.711 1.00 70.88 92 MET A N 1
ATOM 727 C CA . MET A 1 92 ? 16.475 -7.215 -3.550 1.00 70.88 92 MET A CA 1
ATOM 728 C C . MET A 1 92 ? 15.789 -6.950 -2.214 1.00 70.88 92 MET A C 1
ATOM 730 O O . MET A 1 92 ? 14.578 -6.752 -2.198 1.00 70.88 92 MET A O 1
ATOM 734 N N . ASN A 1 93 ? 16.532 -6.873 -1.106 1.00 78.44 93 ASN A N 1
ATOM 735 C CA . ASN A 1 93 ? 15.933 -6.569 0.197 1.00 78.44 93 ASN A CA 1
ATOM 736 C C . ASN A 1 93 ? 15.256 -5.190 0.196 1.00 78.44 93 ASN A C 1
ATOM 738 O O . ASN A 1 93 ? 14.139 -5.050 0.690 1.00 78.44 93 ASN A O 1
ATOM 742 N N . MET A 1 94 ? 15.889 -4.189 -0.422 1.00 82.44 94 MET A N 1
ATOM 743 C CA . MET A 1 94 ? 15.333 -2.837 -0.522 1.00 82.44 94 MET A CA 1
ATOM 744 C C . MET A 1 94 ? 14.124 -2.785 -1.472 1.00 82.44 94 MET A C 1
ATOM 746 O O . MET A 1 94 ? 13.150 -2.078 -1.210 1.00 82.44 94 MET A O 1
ATOM 750 N N . ILE A 1 95 ? 14.148 -3.574 -2.550 1.00 85.94 95 ILE A N 1
ATOM 751 C CA . ILE A 1 95 ? 13.042 -3.717 -3.509 1.00 85.94 95 ILE A CA 1
ATOM 752 C C . ILE A 1 95 ? 11.829 -4.384 -2.848 1.00 85.94 95 ILE A C 1
ATOM 754 O O . ILE A 1 95 ? 10.713 -3.878 -2.978 1.00 85.94 95 ILE A O 1
ATOM 758 N N . ILE A 1 96 ? 12.039 -5.474 -2.104 1.00 89.62 96 ILE A N 1
ATOM 759 C CA . ILE A 1 96 ? 10.983 -6.182 -1.369 1.00 89.62 96 ILE A CA 1
ATOM 760 C C . ILE A 1 96 ? 10.367 -5.255 -0.318 1.00 89.62 96 ILE A C 1
ATOM 762 O O . ILE A 1 96 ? 9.146 -5.102 -0.280 1.00 89.62 96 ILE A O 1
ATOM 766 N N . GLN A 1 97 ? 11.197 -4.574 0.479 1.00 88.88 97 GLN A N 1
ATOM 767 C CA . GLN A 1 97 ? 10.731 -3.592 1.464 1.00 88.88 97 GLN A CA 1
ATOM 768 C C . GLN A 1 97 ? 9.941 -2.454 0.811 1.00 88.88 97 GLN A C 1
ATOM 770 O O . GLN A 1 97 ? 8.919 -2.028 1.350 1.00 88.88 97 GLN A O 1
ATOM 775 N N . SER A 1 98 ? 10.365 -1.990 -0.368 1.00 89.69 98 SER A N 1
ATOM 776 C CA . SER A 1 98 ? 9.638 -0.970 -1.131 1.00 89.69 98 SER A CA 1
ATOM 777 C C . SER A 1 98 ? 8.262 -1.476 -1.570 1.00 89.69 98 SER A C 1
ATOM 779 O O . SER A 1 98 ? 7.262 -0.799 -1.337 1.00 89.69 98 SER A O 1
ATOM 781 N N . ALA A 1 99 ? 8.184 -2.673 -2.161 1.00 91.88 99 ALA A N 1
ATOM 782 C CA . ALA A 1 99 ? 6.916 -3.274 -2.574 1.00 91.88 99 ALA A CA 1
ATOM 783 C C . ALA A 1 99 ? 5.971 -3.480 -1.377 1.00 91.88 99 ALA A C 1
ATOM 785 O O . ALA A 1 99 ? 4.801 -3.098 -1.453 1.00 91.88 99 ALA A O 1
ATOM 786 N N . ALA A 1 100 ? 6.484 -3.997 -0.257 1.00 92.75 100 ALA A N 1
ATOM 787 C CA . ALA A 1 100 ? 5.727 -4.184 0.981 1.00 92.75 100 ALA A CA 1
ATOM 788 C C . ALA A 1 100 ? 5.232 -2.851 1.562 1.00 92.75 100 ALA A C 1
ATOM 790 O O . ALA A 1 100 ? 4.066 -2.733 1.933 1.00 92.75 100 ALA A O 1
ATOM 791 N N . THR A 1 101 ? 6.074 -1.813 1.565 1.00 93.56 101 THR A N 1
ATOM 792 C CA . THR A 1 101 ? 5.691 -0.473 2.039 1.00 93.56 101 THR A CA 1
ATOM 793 C C . THR A 1 101 ? 4.576 0.126 1.182 1.00 93.56 101 THR A C 1
ATOM 795 O O . THR A 1 101 ? 3.615 0.665 1.731 1.00 93.56 101 THR A O 1
ATOM 798 N N . ILE A 1 102 ? 4.648 -0.025 -0.147 1.00 92.25 102 ILE A N 1
ATOM 799 C CA . ILE A 1 102 ? 3.586 0.415 -1.069 1.00 92.25 102 ILE A CA 1
ATOM 800 C C . ILE A 1 102 ? 2.284 -0.352 -0.798 1.00 92.25 102 ILE A C 1
ATOM 802 O O . ILE A 1 102 ? 1.218 0.257 -0.701 1.00 92.25 102 ILE A O 1
ATOM 806 N N . ALA A 1 103 ? 2.360 -1.680 -0.662 1.00 95.12 103 ALA A N 1
ATOM 807 C CA . ALA A 1 103 ? 1.200 -2.529 -0.394 1.00 95.12 103 ALA A CA 1
ATOM 808 C C . ALA A 1 103 ? 0.518 -2.146 0.927 1.00 95.12 103 ALA A C 1
ATOM 810 O O . ALA A 1 103 ? -0.699 -1.967 0.966 1.00 95.12 103 ALA A O 1
ATOM 811 N N . LYS A 1 104 ? 1.309 -1.955 1.986 1.00 95.94 104 LYS A N 1
ATOM 812 C CA . LYS A 1 104 ? 0.837 -1.568 3.318 1.00 95.94 104 LYS A CA 1
ATOM 813 C C . LYS A 1 104 ? 0.215 -0.178 3.331 1.00 95.94 104 LYS A C 1
ATOM 815 O O . LYS A 1 104 ? -0.879 -0.009 3.860 1.00 95.94 104 LYS A O 1
ATOM 820 N N . GLY A 1 105 ? 0.875 0.802 2.710 1.00 94.31 105 GLY A N 1
ATOM 821 C CA . GLY A 1 105 ? 0.350 2.163 2.583 1.00 94.31 105 GLY A CA 1
ATOM 822 C C . GLY A 1 105 ? -1.023 2.183 1.912 1.00 94.31 105 GLY A C 1
ATOM 823 O O . GLY A 1 105 ? -1.940 2.809 2.441 1.00 94.31 105 GLY A O 1
ATOM 824 N N . ARG A 1 106 ? -1.181 1.420 0.819 1.00 93.44 106 ARG A N 1
ATOM 825 C CA . ARG A 1 106 ? -2.459 1.247 0.106 1.00 93.44 106 ARG A CA 1
ATOM 826 C C . ARG A 1 106 ? -3.515 0.544 0.947 1.00 93.44 106 ARG A C 1
ATOM 828 O O . ARG A 1 106 ? -4.658 0.983 0.963 1.00 93.44 106 ARG A O 1
ATOM 835 N N . ALA A 1 107 ? -3.15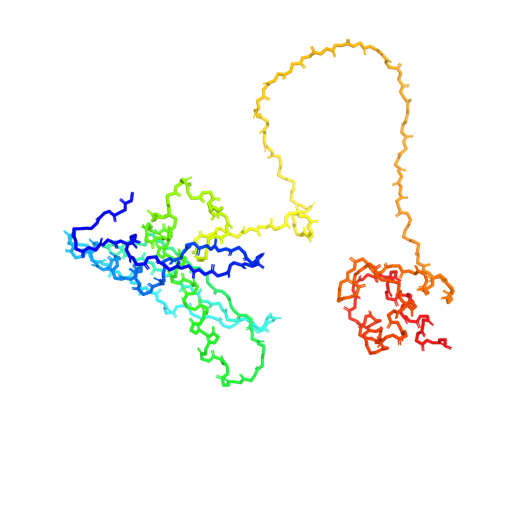4 -0.526 1.653 1.00 95.00 107 ALA A N 1
ATOM 836 C CA . ALA A 1 107 ? -4.097 -1.229 2.517 1.00 95.00 107 ALA A CA 1
ATOM 837 C C . ALA A 1 107 ? -4.621 -0.303 3.629 1.00 95.00 107 ALA A C 1
ATOM 839 O O . ALA A 1 107 ? -5.830 -0.223 3.826 1.00 95.00 107 ALA A O 1
ATOM 840 N N . LEU A 1 108 ? -3.725 0.441 4.290 1.00 95.06 108 LEU A N 1
ATOM 841 C CA . LEU A 1 108 ? -4.067 1.401 5.346 1.00 95.06 108 LEU A CA 1
ATOM 842 C C . LEU A 1 108 ? -4.919 2.558 4.812 1.00 95.06 108 LEU A C 1
ATOM 844 O O . LEU A 1 108 ? -5.903 2.934 5.441 1.00 95.06 108 LEU A O 1
ATOM 848 N N . ALA A 1 109 ? -4.598 3.085 3.627 1.00 91.94 109 ALA A N 1
ATOM 849 C CA . ALA A 1 109 ? -5.434 4.089 2.971 1.00 91.94 109 ALA A CA 1
ATOM 850 C C . ALA A 1 109 ? -6.845 3.555 2.680 1.00 91.94 109 ALA A C 1
ATOM 852 O O . ALA A 1 109 ? -7.829 4.225 2.994 1.00 91.94 109 ALA A O 1
ATOM 853 N N . ASN A 1 110 ? -6.945 2.325 2.163 1.00 89.94 110 ASN A N 1
ATOM 854 C CA . ASN A 1 110 ? -8.215 1.676 1.832 1.00 89.94 110 ASN A CA 1
ATOM 855 C C . ASN A 1 110 ? -9.118 1.439 3.055 1.00 89.94 110 ASN A C 1
ATOM 857 O O . ASN A 1 110 ? -10.334 1.397 2.887 1.00 89.94 110 ASN A O 1
ATOM 861 N N . CYS A 1 111 ? -8.566 1.309 4.268 1.00 90.62 111 CYS A N 1
ATOM 862 C CA . CYS A 1 111 ? -9.357 1.252 5.506 1.00 90.62 111 CYS A CA 1
ATOM 863 C C . CYS A 1 111 ? -9.446 2.585 6.267 1.00 90.62 111 CYS A C 1
ATOM 865 O O . CYS A 1 111 ? -9.899 2.587 7.407 1.00 90.62 111 CYS A O 1
ATOM 867 N N . GLY A 1 112 ? -9.082 3.715 5.651 1.00 90.62 112 GLY A N 1
ATOM 868 C CA . GLY A 1 112 ? -9.339 5.052 6.204 1.00 90.62 112 GLY A CA 1
ATOM 869 C C . GLY A 1 112 ? -8.177 5.700 6.959 1.00 90.62 112 GLY A C 1
ATOM 870 O O . GLY A 1 112 ? -8.383 6.737 7.584 1.00 90.62 112 GLY A O 1
ATOM 871 N N . PHE A 1 113 ? -6.966 5.149 6.859 1.00 92.31 113 PHE A N 1
ATOM 872 C CA . PHE A 1 113 ? -5.737 5.677 7.468 1.00 92.31 113 PHE A CA 1
ATOM 873 C C . PHE A 1 113 ? -4.779 6.244 6.405 1.00 92.31 113 PHE A C 1
ATOM 875 O O . PHE A 1 113 ? -3.572 6.012 6.447 1.00 92.31 113 PHE A O 1
ATOM 882 N N . GLY A 1 114 ? -5.323 6.915 5.384 1.00 90.19 114 GLY A N 1
ATOM 883 C CA . GLY A 1 114 ? -4.572 7.494 4.261 1.00 90.19 114 GLY A CA 1
ATOM 884 C C . GLY A 1 114 ? -4.292 8.990 4.418 1.00 90.19 114 GLY A C 1
ATOM 885 O O . GLY A 1 114 ? -4.947 9.677 5.195 1.00 90.19 114 GLY A O 1
ATOM 886 N N . THR A 1 115 ? -3.369 9.512 3.613 1.00 87.75 115 THR A N 1
ATOM 887 C CA . THR A 1 115 ? -3.103 10.955 3.465 1.00 87.75 115 THR A CA 1
ATOM 888 C C . THR A 1 115 ? -4.346 11.723 3.031 1.00 87.75 115 THR A C 1
ATOM 890 O O . THR A 1 115 ? -4.589 12.804 3.554 1.00 87.75 115 THR A O 1
ATOM 893 N N . ALA A 1 116 ? -5.161 11.170 2.125 1.00 82.06 116 ALA A N 1
ATOM 894 C CA . ALA A 1 116 ? -6.401 11.801 1.655 1.00 82.06 116 ALA A CA 1
ATOM 895 C C . ALA A 1 116 ? -7.396 12.090 2.794 1.00 82.06 116 ALA A C 1
ATOM 897 O O . ALA A 1 116 ? -8.250 12.960 2.675 1.00 82.06 116 ALA A O 1
ATOM 898 N N . MET A 1 117 ? -7.278 11.370 3.913 1.00 79.88 117 MET A N 1
ATOM 899 C CA . MET A 1 117 ? -8.096 11.610 5.099 1.00 79.88 117 MET A CA 1
ATOM 900 C C . MET A 1 117 ? -7.584 12.796 5.917 1.00 79.88 117 MET A C 1
ATOM 902 O O . MET A 1 117 ? -8.323 13.322 6.735 1.00 79.88 117 MET A O 1
ATOM 906 N N . CYS A 1 118 ? -6.344 13.227 5.703 1.00 75.62 118 CYS A N 1
ATOM 907 C CA . CYS A 1 118 ? -5.707 14.350 6.385 1.00 75.62 118 CYS A CA 1
ATOM 908 C C . CYS A 1 118 ? -5.668 15.604 5.501 1.00 75.62 118 CYS A C 1
ATOM 910 O O . CYS A 1 118 ? -5.789 16.716 6.016 1.00 75.62 118 CYS A O 1
ATOM 912 N N . ALA A 1 119 ? -5.484 15.415 4.191 1.00 64.56 119 ALA A N 1
ATOM 913 C CA . ALA A 1 119 ? -5.421 16.476 3.200 1.00 64.56 119 ALA A CA 1
ATOM 914 C C . ALA A 1 119 ? -6.777 17.188 3.122 1.00 64.56 119 ALA A C 1
ATOM 916 O O . ALA A 1 119 ? -7.813 16.580 2.854 1.00 64.56 119 ALA A O 1
ATOM 917 N N . ASN A 1 120 ? -6.785 18.490 3.398 1.00 54.97 120 ASN A N 1
ATOM 918 C CA . ASN A 1 120 ? -7.982 19.297 3.221 1.00 54.97 120 ASN A CA 1
ATOM 919 C C . ASN A 1 120 ? -8.270 19.422 1.715 1.00 54.97 120 ASN A C 1
ATOM 921 O O . ASN A 1 120 ? -7.379 19.767 0.942 1.00 54.97 120 ASN A O 1
ATOM 925 N N . ASN A 1 121 ? -9.538 19.270 1.315 1.00 50.56 121 ASN A N 1
ATOM 926 C CA . ASN A 1 121 ? -10.017 19.599 -0.039 1.00 50.56 121 ASN A CA 1
ATOM 927 C C . ASN A 1 121 ? -9.734 21.066 -0.452 1.00 50.56 121 ASN A C 1
ATOM 929 O O . ASN A 1 121 ? -9.943 21.439 -1.601 1.00 50.56 121 ASN A O 1
ATOM 933 N N . GLU A 1 122 ? -9.274 21.905 0.480 1.00 48.12 122 GLU A N 1
ATOM 934 C CA . GLU A 1 122 ? -8.899 23.306 0.271 1.00 48.12 122 GLU A CA 1
ATOM 935 C C . GLU A 1 122 ? -7.480 23.482 -0.294 1.00 48.12 122 GLU A C 1
ATOM 937 O O . GLU A 1 122 ? -7.181 24.533 -0.856 1.00 48.12 122 GLU A O 1
ATOM 942 N N . SER A 1 123 ? -6.608 22.470 -0.186 1.00 54.31 123 SER A N 1
ATOM 943 C CA . SER A 1 123 ? -5.207 22.568 -0.625 1.00 54.31 123 SER A CA 1
ATOM 944 C C . SER A 1 123 ? -5.038 22.523 -2.149 1.00 54.31 123 SER A C 1
ATOM 946 O O . SER A 1 123 ? -3.937 22.740 -2.647 1.00 54.31 123 SER A O 1
ATOM 948 N N . GLY A 1 124 ? -6.102 22.210 -2.901 1.00 57.03 124 GLY A N 1
ATOM 949 C CA . GLY A 1 124 ? -6.038 22.026 -4.356 1.00 57.03 124 GLY A CA 1
ATOM 950 C C . GLY A 1 124 ? -5.199 20.820 -4.799 1.00 57.03 124 GLY A C 1
ATOM 951 O O . GLY A 1 124 ? -4.958 20.654 -5.992 1.00 57.03 124 GLY A O 1
ATOM 952 N N . GLU A 1 125 ? -4.751 19.982 -3.858 1.00 65.25 125 GLU A N 1
ATOM 953 C CA . GLU A 1 125 ? -3.998 18.766 -4.148 1.00 65.25 125 GLU A CA 1
ATOM 954 C C . GLU A 1 125 ? -4.893 17.762 -4.875 1.00 65.25 125 GLU A C 1
ATOM 956 O O . GLU A 1 125 ? -6.015 17.480 -4.452 1.00 65.25 125 GLU A O 1
ATOM 961 N N . ASN A 1 126 ? -4.395 17.212 -5.980 1.00 65.06 126 ASN A N 1
ATOM 962 C CA . ASN A 1 126 ? -5.146 16.237 -6.749 1.00 65.06 126 ASN A CA 1
ATOM 963 C C . ASN A 1 126 ? -5.106 14.860 -6.036 1.00 65.06 126 ASN A C 1
ATOM 965 O O . ASN A 1 126 ? -4.028 14.268 -5.910 1.00 65.06 126 ASN A O 1
ATOM 969 N N . PRO A 1 127 ? -6.255 14.317 -5.587 1.00 60.41 127 PRO A N 1
ATOM 970 C CA . PRO A 1 127 ? -6.309 13.044 -4.866 1.00 60.41 127 PRO A CA 1
ATOM 971 C C . PRO A 1 127 ? -5.856 11.848 -5.720 1.00 60.41 127 PRO A C 1
ATOM 973 O O . PRO A 1 127 ? -5.371 10.854 -5.176 1.00 60.41 127 PRO A O 1
ATOM 976 N N . ASP A 1 128 ? -5.929 11.957 -7.050 1.00 62.44 128 ASP A N 1
ATOM 977 C CA . ASP A 1 128 ? -5.537 10.904 -7.997 1.00 62.44 128 ASP A CA 1
ATOM 978 C C . ASP A 1 128 ? -4.016 10.732 -8.125 1.00 62.44 128 ASP A C 1
ATOM 980 O O . ASP A 1 128 ? -3.545 9.831 -8.821 1.00 62.44 128 ASP A O 1
ATOM 984 N N . ILE A 1 129 ? -3.225 11.577 -7.463 1.00 66.81 129 ILE A N 1
ATOM 985 C CA . ILE A 1 129 ? -1.758 11.514 -7.482 1.00 66.81 129 ILE A CA 1
ATOM 986 C C . ILE A 1 129 ? -1.149 11.414 -6.081 1.00 66.81 129 ILE A C 1
ATOM 988 O O . ILE A 1 129 ? 0.071 11.510 -5.945 1.00 66.81 129 ILE A O 1
ATOM 992 N N . LEU A 1 130 ? -1.963 11.182 -5.044 1.00 73.00 130 LEU A N 1
ATOM 993 C CA . LEU A 1 130 ? -1.471 11.007 -3.681 1.00 73.00 130 LEU A CA 1
ATOM 994 C C . LEU A 1 130 ? -0.707 9.675 -3.517 1.00 73.00 130 LEU A C 1
ATOM 996 O O . LEU A 1 130 ? -1.217 8.604 -3.874 1.00 73.00 130 LEU A O 1
ATOM 1000 N N . PRO A 1 131 ? 0.503 9.688 -2.937 1.00 72.31 131 PRO A N 1
ATOM 1001 C CA . PRO A 1 131 ? 1.315 8.485 -2.795 1.00 72.31 131 PRO A CA 1
ATOM 1002 C C . PRO A 1 131 ? 0.636 7.436 -1.917 1.00 72.31 131 PRO A C 1
ATOM 1004 O O . PRO A 1 131 ? 0.213 7.715 -0.796 1.00 72.31 131 PRO A O 1
ATOM 1007 N N . CYS A 1 132 ? 0.585 6.202 -2.422 1.00 73.00 132 CYS A N 1
ATOM 1008 C CA . CYS A 1 132 ? -0.068 5.054 -1.780 1.00 73.00 132 CYS A CA 1
ATOM 1009 C C . CYS A 1 132 ? -1.580 5.206 -1.521 1.00 73.00 132 CYS A C 1
ATOM 1011 O O . CYS A 1 132 ? -2.168 4.281 -0.972 1.00 73.00 132 CYS A O 1
ATOM 1013 N N . ASP A 1 133 ? -2.207 6.300 -1.951 1.00 72.44 133 ASP A N 1
ATOM 1014 C CA . ASP A 1 133 ? -3.638 6.575 -1.754 1.00 72.44 133 ASP A CA 1
ATOM 1015 C C . ASP A 1 133 ? -4.375 6.603 -3.087 1.00 72.44 133 ASP A C 1
ATOM 1017 O O . ASP A 1 133 ? -5.503 6.127 -3.193 1.00 72.44 133 ASP A O 1
ATOM 1021 N N . ALA A 1 134 ? -3.705 7.118 -4.118 1.00 64.50 134 ALA A N 1
ATOM 1022 C CA . ALA A 1 134 ? -4.228 7.157 -5.462 1.00 64.50 134 ALA A CA 1
ATOM 1023 C C . ALA A 1 134 ? -4.529 5.747 -5.989 1.00 64.50 134 ALA A C 1
ATOM 1025 O O . ALA A 1 134 ? -3.732 4.797 -5.864 1.00 64.50 134 ALA A O 1
ATOM 1026 N N . GLY A 1 135 ? -5.676 5.641 -6.662 1.00 61.31 135 GLY A N 1
ATOM 1027 C CA . GLY A 1 135 ? -5.977 4.518 -7.538 1.00 61.31 135 GLY A CA 1
ATOM 1028 C C . GLY A 1 135 ? -4.929 4.377 -8.646 1.00 61.31 135 GLY A C 1
ATOM 1029 O O . GLY A 1 135 ? -4.039 5.209 -8.822 1.00 61.31 135 GLY A O 1
ATOM 1030 N N . ILE A 1 136 ? -5.005 3.292 -9.413 1.00 55.97 136 ILE A N 1
ATOM 1031 C CA . ILE A 1 136 ? -4.195 3.184 -10.628 1.00 55.97 136 ILE A CA 1
ATOM 1032 C C . ILE A 1 136 ? -4.733 4.229 -11.609 1.00 55.97 136 ILE A C 1
ATOM 1034 O O . ILE A 1 136 ? -5.796 4.030 -12.195 1.00 55.97 136 ILE A O 1
ATOM 1038 N N . THR A 1 137 ? -4.012 5.334 -11.795 1.00 48.22 137 THR A N 1
ATOM 1039 C CA . THR A 1 137 ? -4.294 6.275 -12.877 1.00 48.22 137 THR A CA 1
ATOM 1040 C C . THR A 1 137 ? -3.907 5.602 -14.183 1.00 48.22 137 THR A C 1
ATOM 1042 O O . THR A 1 137 ? -2.734 5.463 -14.536 1.00 48.22 137 THR A O 1
ATOM 1045 N N . ILE A 1 138 ? -4.908 5.094 -14.901 1.00 46.06 138 ILE A N 1
ATOM 1046 C CA . ILE A 1 138 ? -4.665 4.580 -16.239 1.00 46.06 138 ILE A CA 1
ATOM 1047 C C . ILE A 1 138 ? -4.534 5.799 -17.135 1.00 46.06 138 ILE A C 1
ATOM 1049 O O . ILE A 1 138 ? -5.511 6.498 -17.379 1.00 46.06 138 ILE A O 1
ATOM 1053 N N . ASN A 1 139 ? -3.315 6.073 -17.589 1.00 48.06 139 ASN A N 1
ATOM 1054 C CA . ASN A 1 139 ? -3.074 7.118 -18.569 1.00 48.06 139 ASN A CA 1
ATOM 1055 C C . ASN A 1 139 ? -3.781 6.697 -19.872 1.00 48.06 139 ASN A C 1
ATOM 1057 O O . ASN A 1 139 ? -3.281 5.853 -20.625 1.00 48.06 139 ASN A O 1
ATOM 1061 N N . THR A 1 140 ? -5.004 7.192 -20.075 1.00 49.59 140 THR A N 1
ATOM 1062 C CA . THR A 1 140 ? -5.890 6.821 -21.190 1.00 49.59 140 THR A CA 1
ATOM 1063 C C . THR A 1 140 ? -5.309 7.202 -22.539 1.00 49.59 140 THR A C 1
ATOM 1065 O O . THR A 1 140 ? -5.686 6.622 -23.553 1.00 49.59 140 THR A O 1
ATOM 1068 N N . ASP A 1 141 ? -4.345 8.116 -22.554 1.00 50.91 141 ASP A N 1
ATOM 1069 C CA . ASP A 1 141 ? -3.864 8.709 -23.790 1.00 50.91 141 ASP A CA 1
ATOM 1070 C C . ASP A 1 141 ? -2.952 7.767 -24.587 1.00 50.91 141 ASP A C 1
ATOM 1072 O O . ASP A 1 141 ? -2.745 8.005 -25.772 1.00 50.91 141 ASP A O 1
ATOM 1076 N N . ASN A 1 142 ? -2.428 6.681 -23.990 1.00 44.28 142 ASN A N 1
ATOM 1077 C CA . ASN A 1 142 ? -1.504 5.765 -24.680 1.00 44.28 142 ASN A CA 1
ATOM 1078 C C . ASN A 1 142 ? -1.552 4.287 -24.229 1.00 44.28 142 ASN A C 1
ATOM 1080 O O . ASN A 1 142 ? -0.574 3.568 -24.438 1.00 44.28 142 ASN A O 1
ATOM 1084 N N . ASN A 1 143 ? -2.639 3.791 -23.620 1.00 40.97 143 ASN A N 1
ATOM 1085 C CA . ASN A 1 143 ? -2.695 2.381 -23.200 1.00 40.97 143 ASN A CA 1
ATOM 1086 C C . ASN A 1 1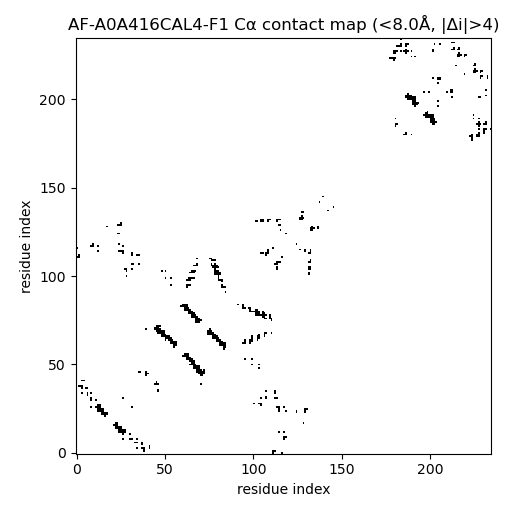43 ? -3.399 1.472 -24.240 1.00 40.97 143 ASN A C 1
ATOM 1088 O O . ASN A 1 143 ? -4.628 1.514 -24.350 1.00 40.97 143 ASN A O 1
ATOM 1092 N N . PRO A 1 144 ? -2.674 0.595 -24.968 1.00 45.41 144 PRO A N 1
ATOM 1093 C CA . PRO A 1 144 ? -3.259 -0.288 -25.983 1.00 45.41 144 PRO A CA 1
ATOM 1094 C C . PRO A 1 144 ? -4.233 -1.342 -25.425 1.00 45.41 144 PRO A C 1
ATOM 1096 O O . PRO A 1 144 ? -4.964 -1.955 -26.200 1.00 45.41 144 PRO A O 1
ATOM 1099 N N . LEU A 1 145 ? -4.283 -1.553 -24.104 1.00 44.16 145 LEU A N 1
ATOM 1100 C CA . LEU A 1 145 ? -5.162 -2.544 -23.470 1.00 44.16 145 LEU A CA 1
ATOM 1101 C C . LEU A 1 145 ? -6.609 -2.056 -23.265 1.00 44.16 145 LEU A C 1
ATOM 1103 O O . LEU A 1 145 ? -7.513 -2.882 -23.148 1.00 44.16 145 LEU A O 1
ATOM 1107 N N . ILE A 1 146 ? -6.855 -0.739 -23.253 1.00 48.06 146 ILE A N 1
ATOM 1108 C CA . ILE A 1 146 ? -8.204 -0.176 -23.034 1.00 48.06 146 ILE A CA 1
ATOM 1109 C C . ILE A 1 146 ? -9.009 -0.099 -24.339 1.00 48.06 146 ILE A C 1
ATOM 1111 O O . ILE A 1 146 ? -10.223 -0.290 -24.324 1.00 48.06 146 ILE A O 1
ATOM 1115 N N . ASN A 1 147 ? -8.349 0.073 -25.487 1.00 40.38 147 ASN A N 1
ATOM 1116 C CA . ASN A 1 147 ? -9.027 0.284 -26.773 1.00 40.38 147 ASN A CA 1
ATOM 1117 C C . ASN A 1 147 ? -9.828 -0.926 -27.294 1.00 40.38 147 ASN A C 1
ATOM 1119 O O . ASN A 1 147 ? -10.578 -0.779 -28.256 1.00 40.38 147 ASN A O 1
ATOM 1123 N N . ASN A 1 148 ? -9.717 -2.096 -26.655 1.00 41.75 148 ASN A N 1
ATOM 1124 C CA . ASN A 1 148 ? -10.466 -3.303 -27.025 1.00 41.75 148 ASN A CA 1
ATOM 1125 C C . ASN A 1 148 ? -11.629 -3.638 -26.079 1.00 41.75 148 ASN A C 1
ATOM 1127 O O . ASN A 1 148 ? -12.322 -4.630 -26.305 1.00 41.75 148 ASN A O 1
ATOM 1131 N N . SER A 1 149 ? -11.876 -2.836 -25.041 1.00 36.75 149 SER A N 1
ATOM 1132 C CA . SER A 1 149 ? -13.013 -3.055 -24.143 1.00 36.75 149 SER A CA 1
ATOM 1133 C C . SER A 1 149 ? -14.124 -2.065 -24.469 1.00 36.75 149 SER A C 1
ATOM 1135 O O . SER A 1 149 ? -14.066 -0.893 -24.110 1.00 36.75 149 SER A O 1
ATOM 1137 N N . ALA A 1 150 ? -15.153 -2.548 -25.165 1.00 40.56 150 ALA A N 1
ATOM 1138 C CA . ALA A 1 150 ? -16.404 -1.830 -25.355 1.00 40.56 150 ALA A CA 1
ATOM 1139 C C . ALA A 1 150 ? -17.082 -1.609 -23.991 1.00 40.56 150 ALA A C 1
ATOM 1141 O O . ALA A 1 150 ? -17.846 -2.450 -23.522 1.00 40.56 150 ALA A O 1
ATOM 1142 N N . VAL A 1 151 ? -16.803 -0.476 -23.349 1.00 32.34 151 VAL A N 1
ATOM 1143 C CA . VAL A 1 151 ? -17.556 -0.006 -22.184 1.00 32.34 151 VAL A CA 1
ATOM 1144 C C . VAL A 1 151 ? -18.473 1.118 -22.644 1.00 32.34 151 VAL A C 1
ATOM 1146 O O . VAL A 1 151 ? -18.142 2.298 -22.643 1.00 32.34 151 VAL A O 1
ATOM 1149 N N . THR A 1 152 ? -19.662 0.713 -23.078 1.00 33.81 152 THR A N 1
ATOM 1150 C CA . THR A 1 152 ? -20.866 1.541 -23.009 1.00 33.81 152 THR A CA 1
ATOM 1151 C C . THR A 1 152 ? -21.150 1.938 -21.566 1.00 33.81 152 THR A C 1
ATOM 1153 O O . THR A 1 152 ? -21.170 1.046 -20.713 1.00 33.81 152 THR A O 1
ATOM 1156 N N . LYS A 1 153 ? -21.465 3.228 -21.365 1.00 32.16 153 LYS A N 1
ATOM 1157 C CA . LYS A 1 153 ? -22.441 3.846 -20.429 1.00 32.16 153 LYS A CA 1
ATOM 1158 C C . LYS A 1 153 ? -21.883 5.186 -19.923 1.00 32.16 153 LYS A C 1
ATOM 1160 O O . LYS A 1 153 ? -20.705 5.246 -19.615 1.00 32.16 153 LYS A O 1
ATOM 1165 N N . THR A 1 154 ? -22.607 6.287 -19.743 1.00 25.98 154 THR A N 1
ATOM 1166 C CA . THR A 1 154 ? -23.946 6.784 -20.108 1.00 25.98 154 THR A CA 1
ATOM 1167 C C . THR A 1 154 ? -23.872 8.286 -19.783 1.00 25.98 154 THR A C 1
ATOM 1169 O O . THR A 1 154 ? -23.285 8.652 -18.771 1.00 25.98 154 THR A O 1
ATOM 1172 N N . ASN A 1 155 ? -24.434 9.147 -20.631 1.00 30.28 155 ASN A N 1
ATOM 1173 C CA . ASN A 1 155 ? -24.537 10.595 -20.403 1.00 30.28 155 ASN A CA 1
ATOM 1174 C C . ASN A 1 155 ? -25.511 10.945 -19.268 1.00 30.28 155 ASN A C 1
ATOM 1176 O O . ASN A 1 155 ? -26.614 10.412 -19.309 1.00 30.28 155 ASN A O 1
ATOM 1180 N N . GLU A 1 156 ? -25.181 11.952 -18.451 1.00 27.97 156 GLU A N 1
ATOM 1181 C CA . GLU A 1 156 ? -26.033 13.089 -18.019 1.00 27.97 156 GLU A CA 1
ATOM 1182 C C . GLU A 1 156 ? -25.049 14.267 -17.784 1.00 27.97 156 GLU A C 1
ATOM 1184 O O . GLU A 1 156 ? -23.999 14.049 -17.198 1.00 27.97 156 GLU A O 1
ATOM 1189 N N . GLU A 1 157 ? -25.162 15.467 -18.365 1.00 27.42 157 GLU A N 1
ATOM 1190 C CA . GLU A 1 157 ? -26.241 16.454 -18.229 1.00 27.42 157 GLU A CA 1
ATOM 1191 C C . GLU A 1 157 ? -26.455 17.343 -19.486 1.00 27.42 157 GLU A C 1
ATOM 1193 O O . GLU A 1 157 ? -25.578 17.553 -20.321 1.00 27.42 157 GLU A O 1
ATOM 1198 N N . LYS A 1 158 ? -27.686 17.871 -19.591 1.00 25.27 158 LYS A N 1
ATOM 1199 C CA . LYS A 1 158 ? -28.269 18.763 -20.624 1.00 25.27 158 LYS A CA 1
ATOM 1200 C C . LYS A 1 158 ? -27.730 20.205 -20.478 1.00 25.27 158 LYS A C 1
ATOM 1202 O O . LYS A 1 158 ? -27.510 20.640 -19.361 1.00 25.27 158 LYS A O 1
ATOM 1207 N N . GLN A 1 159 ? -27.554 21.046 -21.505 1.00 25.50 159 GLN A N 1
ATOM 1208 C CA . GLN A 1 159 ? -28.510 21.807 -22.351 1.00 25.50 159 GLN A CA 1
ATOM 1209 C C . GLN A 1 159 ? -27.614 22.685 -23.281 1.00 25.50 159 GLN A C 1
ATOM 1211 O O . GLN A 1 159 ? -26.539 23.075 -22.851 1.00 25.50 159 GLN A O 1
ATOM 1216 N N . LYS A 1 160 ? -27.907 23.079 -24.530 1.00 26.66 160 LYS A N 1
ATOM 1217 C CA . LYS A 1 160 ? -29.114 23.700 -25.101 1.00 26.66 160 LYS A CA 1
ATOM 1218 C C . LYS A 1 160 ? -28.982 23.728 -26.641 1.00 26.66 160 LYS A C 1
ATOM 1220 O O . LYS A 1 160 ? -27.887 23.817 -27.180 1.00 26.66 160 LYS A O 1
ATOM 1225 N N . ILE A 1 161 ? -30.121 23.660 -27.324 1.00 24.36 161 ILE A N 1
ATOM 1226 C CA . ILE A 1 161 ? -30.294 23.492 -28.776 1.00 24.36 161 ILE A CA 1
ATOM 1227 C C . ILE A 1 161 ? -30.306 24.849 -29.505 1.00 24.36 161 ILE A C 1
ATOM 1229 O O . ILE A 1 161 ? -31.031 25.748 -29.083 1.00 24.36 161 ILE A O 1
ATOM 1233 N N . SER A 1 162 ? -29.665 24.939 -30.676 1.00 23.91 162 SER A N 1
ATOM 1234 C CA . SER A 1 162 ? -30.163 25.736 -31.810 1.00 23.91 162 SER A CA 1
ATOM 1235 C C . SER A 1 162 ? -30.018 24.936 -33.118 1.00 23.91 162 SER A C 1
ATOM 1237 O O . SER A 1 162 ? -28.996 24.310 -33.382 1.00 23.91 162 SER A O 1
ATOM 1239 N N . LYS A 1 163 ? -31.119 24.866 -33.877 1.00 26.25 163 LYS A N 1
ATOM 1240 C CA . LYS A 1 163 ? -31.310 24.106 -35.129 1.00 26.25 163 LYS A CA 1
ATOM 1241 C C . LYS A 1 163 ? -31.004 24.979 -36.354 1.00 26.25 163 LYS A C 1
ATOM 1243 O O . LYS A 1 163 ? -31.254 26.172 -36.264 1.00 26.25 163 LYS A O 1
ATOM 1248 N N . ILE A 1 164 ? -30.604 24.347 -37.469 1.00 24.14 164 ILE A N 1
ATOM 1249 C CA . ILE A 1 164 ? -31.035 24.518 -38.891 1.00 24.14 164 ILE A CA 1
ATOM 1250 C C . ILE A 1 164 ? -30.323 23.374 -39.676 1.00 24.14 164 ILE A C 1
ATOM 1252 O O . ILE A 1 164 ? -29.107 23.257 -39.580 1.00 24.14 164 ILE A O 1
ATOM 1256 N N . GLU A 1 165 ? -31.014 22.283 -40.066 1.00 23.30 165 GLU A N 1
ATOM 1257 C CA . GLU A 1 165 ? -31.458 21.907 -41.448 1.00 23.30 165 GLU A CA 1
ATOM 1258 C C . GLU A 1 165 ? -30.348 21.979 -42.532 1.00 23.30 165 GLU A C 1
ATOM 1260 O O . GLU A 1 165 ? -29.676 22.989 -42.622 1.00 23.30 165 GLU A O 1
ATOM 1265 N N . SER A 1 166 ? -30.076 21.036 -43.456 1.00 22.41 166 SER A N 1
ATOM 1266 C CA . SER A 1 166 ? -30.653 19.751 -43.902 1.00 22.41 166 SER A CA 1
ATOM 1267 C C . SER A 1 166 ? -29.635 18.983 -44.822 1.00 22.41 166 SER A C 1
ATOM 1269 O O . SER A 1 166 ? -28.697 19.582 -45.328 1.00 22.41 166 SER A O 1
ATOM 1271 N N . LYS A 1 167 ? -29.819 17.648 -44.955 1.00 22.45 167 LYS A N 1
ATOM 1272 C CA . LYS A 1 167 ? -29.154 16.531 -45.728 1.00 22.45 167 LYS 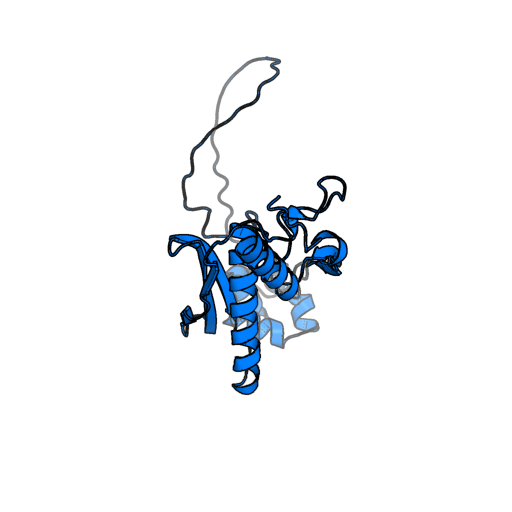A CA 1
ATOM 1273 C C . LYS A 1 167 ? -28.547 16.803 -47.146 1.00 22.45 167 LYS A C 1
ATOM 1275 O O . LYS A 1 167 ? -28.894 17.836 -47.700 1.00 22.45 167 LYS A O 1
ATOM 1280 N N . PRO A 1 168 ? -27.878 15.833 -47.862 1.00 27.64 168 PRO A N 1
ATOM 1281 C CA . PRO A 1 168 ? -27.297 14.500 -47.512 1.00 27.64 168 PRO A CA 1
ATOM 1282 C C . PRO A 1 168 ? -25.895 14.146 -48.132 1.00 27.64 168 PRO A C 1
ATOM 1284 O O . PRO A 1 168 ? -25.489 14.729 -49.124 1.00 27.64 168 PRO A O 1
ATOM 1287 N N . GLN A 1 169 ? -25.277 13.046 -47.637 1.00 24.56 169 GLN A N 1
ATOM 1288 C CA . GLN A 1 169 ? -24.256 12.164 -48.288 1.00 24.56 169 GLN A CA 1
ATOM 1289 C C . GLN A 1 169 ? -22.862 12.789 -48.577 1.00 24.56 169 GLN A C 1
ATOM 1291 O O . GLN A 1 169 ? -22.757 13.927 -48.982 1.00 24.56 169 GLN A O 1
ATOM 1296 N N . SER A 1 170 ? -21.704 12.145 -48.387 1.00 24.45 170 SER A N 1
ATOM 1297 C CA . SER A 1 170 ? -21.329 10.732 -48.510 1.00 24.45 170 SER A CA 1
ATOM 1298 C C . SER A 1 170 ? -19.990 10.417 -47.810 1.00 24.45 170 SER A C 1
ATOM 1300 O O . SER A 1 170 ? -19.128 11.271 -47.648 1.00 24.45 170 SER A O 1
ATOM 1302 N N . LYS A 1 171 ? -19.838 9.134 -47.463 1.00 34.41 171 LYS A N 1
ATOM 1303 C CA . LYS A 1 171 ? -18.653 8.384 -47.004 1.00 34.41 171 LYS A CA 1
ATOM 1304 C C . LYS A 1 171 ? -17.290 8.854 -47.555 1.00 34.41 171 LYS A C 1
ATOM 1306 O O . LYS A 1 171 ? -17.146 8.954 -48.766 1.00 34.41 171 LYS A O 1
ATOM 1311 N N . ALA A 1 172 ? -16.267 8.868 -46.693 1.00 25.97 172 ALA A N 1
ATOM 1312 C CA . ALA A 1 172 ? -14.953 8.279 -46.988 1.00 25.97 172 ALA A CA 1
ATOM 1313 C C . ALA A 1 172 ? -14.179 7.989 -45.685 1.00 25.97 172 ALA A C 1
ATOM 1315 O O . ALA A 1 172 ? -13.859 8.895 -44.920 1.00 25.97 172 ALA A O 1
ATOM 1316 N N . LYS A 1 173 ? -13.884 6.704 -45.436 1.00 34.12 173 LYS A N 1
ATOM 1317 C CA . LYS A 1 173 ? -12.812 6.267 -44.531 1.00 34.12 173 LYS A CA 1
ATOM 1318 C C . LYS A 1 173 ? -11.494 6.779 -45.114 1.00 34.12 173 LYS A C 1
ATOM 1320 O O . LYS A 1 173 ? -11.152 6.383 -46.223 1.00 34.12 173 LYS A O 1
ATOM 1325 N N . ALA A 1 174 ? -10.756 7.605 -44.382 1.00 28.52 174 ALA A N 1
ATOM 1326 C CA . ALA A 1 174 ? -9.350 7.845 -44.682 1.00 28.52 174 ALA A CA 1
ATOM 1327 C C . ALA A 1 174 ? -8.517 6.801 -43.925 1.00 28.52 174 ALA A C 1
ATOM 1329 O O . ALA A 1 174 ? -8.265 6.932 -42.728 1.00 28.52 174 ALA A O 1
ATOM 1330 N N . GLU A 1 175 ? -8.143 5.729 -44.623 1.00 32.06 175 GLU A N 1
ATOM 1331 C CA . GLU A 1 175 ? -7.045 4.848 -44.228 1.00 32.06 175 GLU A CA 1
ATOM 1332 C C . GLU A 1 175 ? -5.764 5.689 -44.126 1.00 32.06 175 GLU A C 1
ATOM 1334 O O . GLU A 1 175 ? -5.302 6.248 -45.119 1.00 32.06 175 GLU A O 1
ATOM 1339 N N . LYS A 1 176 ? -5.172 5.801 -42.930 1.00 33.97 176 LYS A N 1
ATOM 1340 C CA . LYS A 1 176 ? -3.791 6.282 -42.808 1.00 33.97 176 LYS A CA 1
ATOM 1341 C C . LYS A 1 176 ? -2.863 5.147 -43.232 1.00 33.97 176 LYS A C 1
ATOM 1343 O O . LYS A 1 176 ? -2.560 4.252 -42.449 1.00 33.97 176 LYS A O 1
ATOM 1348 N N . THR A 1 177 ? -2.431 5.191 -44.486 1.00 35.22 177 THR A N 1
ATOM 1349 C CA . THR A 1 177 ? -1.296 4.430 -45.014 1.00 35.22 177 THR A CA 1
ATOM 1350 C C . THR A 1 177 ? -0.049 4.697 -44.170 1.00 35.22 177 THR A C 1
ATOM 1352 O O . THR A 1 177 ? 0.407 5.836 -44.075 1.00 35.22 177 THR A O 1
ATOM 1355 N N . VAL A 1 178 ? 0.503 3.648 -43.557 1.00 49.94 178 VAL A N 1
ATOM 1356 C CA . VAL A 1 178 ? 1.803 3.678 -42.873 1.00 49.94 178 VAL A CA 1
ATOM 1357 C C . VAL A 1 178 ? 2.880 3.904 -43.936 1.00 49.94 178 VAL A C 1
ATOM 1359 O O . VAL A 1 178 ? 3.148 3.016 -44.744 1.00 49.94 178 VAL A O 1
ATOM 1362 N N . ASN A 1 179 ? 3.460 5.104 -43.984 1.00 58.16 179 ASN A N 1
ATOM 1363 C CA . ASN A 1 179 ? 4.504 5.434 -44.951 1.00 58.16 179 ASN A CA 1
ATOM 1364 C C . ASN A 1 179 ? 5.861 4.951 -44.419 1.00 58.16 179 ASN A C 1
ATOM 1366 O O . ASN A 1 179 ? 6.540 5.658 -43.681 1.00 58.16 179 ASN A O 1
ATOM 1370 N N . VAL A 1 180 ? 6.211 3.705 -44.737 1.00 70.81 180 VAL A N 1
ATOM 1371 C CA . VAL A 1 180 ? 7.510 3.113 -44.390 1.00 70.81 180 VAL A CA 1
ATOM 1372 C C . VAL A 1 180 ? 8.592 3.752 -45.276 1.00 70.81 180 VAL A C 1
ATOM 1374 O O . VAL A 1 180 ? 8.441 3.703 -46.500 1.00 70.81 180 VAL A O 1
ATOM 1377 N N . PRO A 1 181 ? 9.664 4.335 -44.706 1.00 73.81 181 PRO A N 1
ATOM 1378 C CA . PRO A 1 181 ? 10.716 4.987 -45.486 1.00 73.81 181 PRO A CA 1
ATOM 1379 C C . PRO A 1 181 ? 11.435 3.975 -46.387 1.00 73.81 181 PRO A C 1
ATOM 1381 O O . PRO A 1 181 ? 11.770 2.873 -45.946 1.00 73.81 181 PRO A O 1
ATOM 1384 N N . LYS A 1 182 ? 11.666 4.340 -47.654 1.00 77.62 182 LYS A N 1
ATOM 1385 C CA . LYS A 1 182 ? 12.281 3.459 -48.671 1.00 77.62 182 LYS A CA 1
ATOM 1386 C C . LYS A 1 182 ? 13.709 3.849 -49.041 1.00 77.62 182 LYS A C 1
ATOM 1388 O O . LYS A 1 182 ? 14.406 3.061 -49.674 1.00 77.62 182 LYS A O 1
ATOM 1393 N N . ASN A 1 183 ? 14.143 5.054 -48.683 1.00 81.44 183 ASN A N 1
ATOM 1394 C CA . ASN A 1 183 ? 15.472 5.572 -48.994 1.00 81.44 183 ASN A CA 1
ATOM 1395 C C . ASN A 1 183 ? 16.078 6.326 -47.801 1.00 81.44 183 ASN A C 1
ATOM 1397 O O . ASN A 1 183 ? 15.401 6.616 -46.813 1.00 81.44 183 ASN A O 1
ATOM 1401 N N . LEU A 1 184 ? 17.374 6.630 -47.899 1.00 81.25 184 LEU A N 1
ATOM 1402 C CA . LEU A 1 184 ? 18.136 7.277 -46.831 1.00 81.25 184 LEU A CA 1
ATOM 1403 C C . LEU A 1 184 ? 17.602 8.672 -46.478 1.00 81.25 184 LEU A C 1
ATOM 1405 O O . LEU A 1 184 ? 17.567 9.027 -45.305 1.00 81.25 184 LEU A O 1
ATOM 1409 N N . THR A 1 185 ? 17.147 9.444 -47.465 1.00 81.75 185 THR A N 1
ATOM 1410 C CA . THR A 1 185 ? 16.620 10.801 -47.257 1.00 81.75 185 THR A CA 1
ATOM 1411 C C . THR A 1 185 ? 15.305 10.781 -46.475 1.00 81.75 185 THR A C 1
ATOM 1413 O O . THR A 1 185 ? 15.130 11.550 -45.532 1.00 81.75 185 THR A O 1
ATOM 1416 N N . GLU A 1 186 ? 14.403 9.856 -46.806 1.00 79.38 186 GLU A N 1
ATOM 1417 C CA . GLU A 1 186 ? 13.158 9.624 -46.067 1.00 79.38 186 GLU A CA 1
ATOM 1418 C C . GLU A 1 186 ? 13.425 9.089 -44.660 1.00 79.38 186 GLU A C 1
ATOM 1420 O O . GLU A 1 186 ? 12.778 9.514 -43.705 1.00 79.38 186 GLU A O 1
ATOM 1425 N N . ALA A 1 187 ? 14.401 8.187 -44.517 1.00 85.25 187 ALA A N 1
ATOM 1426 C CA . ALA A 1 187 ? 14.792 7.655 -43.220 1.00 85.25 187 ALA A CA 1
ATOM 1427 C C . ALA A 1 187 ? 15.362 8.755 -42.314 1.00 85.25 187 ALA A C 1
ATOM 1429 O O . ALA A 1 187 ? 14.971 8.843 -41.155 1.00 85.25 187 ALA A O 1
ATOM 1430 N N . GLN A 1 188 ? 16.230 9.627 -42.834 1.00 85.94 188 GLN A N 1
ATOM 1431 C CA . GLN A 1 188 ? 16.825 10.727 -42.071 1.00 85.94 188 GLN A CA 1
ATOM 1432 C C . GLN A 1 188 ? 15.802 11.786 -41.655 1.00 85.94 188 GLN A C 1
ATOM 1434 O O . GLN A 1 188 ? 15.929 12.322 -40.558 1.00 85.94 188 GLN A O 1
ATOM 1439 N N . ALA A 1 189 ? 14.791 12.060 -42.485 1.00 84.69 189 ALA A N 1
ATOM 1440 C CA . ALA A 1 189 ? 13.731 13.026 -42.196 1.00 84.69 189 ALA A CA 1
ATOM 1441 C C . ALA A 1 189 ? 12.633 12.487 -41.256 1.00 84.69 189 ALA A C 1
ATOM 1443 O O . ALA A 1 189 ? 11.787 13.257 -40.795 1.00 84.69 189 ALA A O 1
ATOM 1444 N N . LEU A 1 190 ? 12.624 11.181 -40.962 1.00 86.00 190 LEU A N 1
ATOM 1445 C CA . LEU A 1 190 ? 11.615 10.566 -40.105 1.00 86.00 190 LEU A CA 1
ATOM 1446 C C . LEU A 1 190 ? 11.743 11.076 -38.665 1.00 86.00 190 LEU A C 1
ATOM 1448 O O . LEU A 1 190 ? 12.768 10.876 -38.012 1.00 86.00 190 LEU A O 1
ATOM 1452 N N . ILE A 1 191 ? 10.680 11.702 -38.157 1.00 86.00 191 ILE A N 1
ATOM 1453 C CA . ILE A 1 191 ? 10.615 12.206 -36.784 1.00 86.00 191 ILE A CA 1
ATOM 1454 C C . ILE A 1 191 ? 10.241 11.080 -35.822 1.00 86.00 191 ILE A C 1
ATOM 1456 O O . ILE A 1 191 ? 9.230 10.398 -35.998 1.00 86.00 191 ILE A O 1
ATOM 1460 N N . LEU A 1 192 ? 11.023 10.924 -34.756 1.00 80.81 192 LEU A N 1
ATOM 1461 C CA . LEU A 1 192 ? 10.731 9.973 -33.692 1.00 80.81 192 LEU A CA 1
ATOM 1462 C C . LEU A 1 192 ? 9.474 10.387 -32.923 1.00 80.81 192 LEU A C 1
ATOM 1464 O O . LEU A 1 192 ? 9.436 11.421 -32.256 1.00 80.81 192 LEU A O 1
ATOM 1468 N N . SER A 1 193 ? 8.459 9.529 -32.942 1.00 79.94 193 SER A N 1
ATOM 1469 C CA . SER A 1 193 ? 7.238 9.689 -32.143 1.00 79.94 193 SER A CA 1
ATOM 1470 C C . SER A 1 193 ? 7.396 9.200 -30.694 1.00 79.94 193 SER A C 1
ATOM 1472 O O . SER A 1 193 ? 6.528 9.470 -29.858 1.00 79.94 193 SER A O 1
ATOM 1474 N N . ILE A 1 194 ? 8.514 8.529 -30.374 1.00 76.62 194 ILE A N 1
ATOM 1475 C CA . ILE A 1 194 ? 8.761 7.843 -29.097 1.00 76.62 194 ILE A CA 1
ATOM 1476 C C . ILE A 1 194 ? 10.231 7.907 -28.634 1.00 76.62 194 ILE A C 1
ATOM 1478 O O . ILE A 1 194 ? 11.148 8.138 -29.422 1.00 76.62 194 ILE A O 1
ATOM 1482 N N . GLY A 1 195 ? 10.449 7.622 -27.345 1.00 83.19 195 GLY A N 1
ATOM 1483 C CA . GLY A 1 195 ? 11.771 7.405 -26.747 1.00 83.19 195 GLY A CA 1
ATOM 1484 C C . GLY A 1 195 ? 12.543 8.678 -26.369 1.00 83.19 195 GLY A C 1
ATOM 1485 O O . GLY A 1 195 ? 11.999 9.781 -26.385 1.00 83.19 195 GLY A O 1
ATOM 1486 N N . LYS A 1 196 ? 13.827 8.512 -26.011 1.00 81.56 196 LYS A N 1
ATOM 1487 C CA . LYS A 1 196 ? 14.725 9.559 -25.465 1.00 81.56 196 LYS A CA 1
ATOM 1488 C C . LYS A 1 196 ? 14.834 10.796 -26.363 1.00 81.56 196 LYS A C 1
ATOM 1490 O O . LYS A 1 196 ? 14.993 11.904 -25.863 1.00 81.56 196 LYS A O 1
ATOM 1495 N N . TYR A 1 197 ? 14.744 10.605 -27.677 1.00 87.56 197 TYR A N 1
ATOM 1496 C CA . TYR A 1 197 ? 14.870 11.664 -28.681 1.00 87.56 197 TYR A CA 1
ATOM 1497 C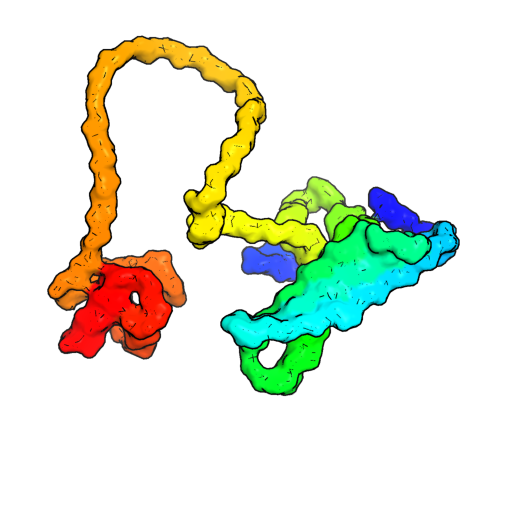 C . TYR A 1 197 ? 13.548 11.963 -29.406 1.00 87.56 197 TYR A C 1
ATOM 1499 O O . TYR A 1 197 ? 13.558 12.359 -30.570 1.00 87.56 197 TYR A O 1
ATOM 1507 N N . LYS A 1 198 ? 12.403 11.771 -28.736 1.00 88.19 198 LYS A N 1
ATOM 1508 C CA . LYS A 1 198 ? 11.084 12.112 -29.289 1.00 88.19 198 LYS A CA 1
ATOM 1509 C C . LYS A 1 198 ? 11.065 13.551 -29.825 1.00 88.19 198 LYS A C 1
ATOM 1511 O O . LYS A 1 198 ? 11.509 14.476 -29.152 1.00 88.19 198 LYS A O 1
ATOM 1516 N N . GLY A 1 199 ? 10.535 13.724 -31.033 1.00 81.31 199 GLY A N 1
ATOM 1517 C CA . GLY A 1 199 ? 10.469 15.006 -31.739 1.00 81.31 199 GLY A CA 1
ATOM 1518 C C . GLY A 1 199 ? 11.711 15.351 -32.566 1.00 81.31 199 GLY A C 1
ATOM 1519 O O . GLY A 1 199 ? 11.645 16.296 -33.344 1.00 81.31 199 GLY A O 1
ATOM 1520 N N . LYS A 1 200 ? 12.807 14.587 -32.455 1.00 87.88 200 LYS A N 1
ATOM 1521 C CA . LYS A 1 200 ? 13.974 14.718 -33.342 1.00 87.88 200 LYS A CA 1
ATOM 1522 C C . LYS A 1 200 ? 13.876 13.787 -34.542 1.00 87.88 200 LYS A C 1
ATOM 1524 O O . LYS A 1 200 ? 13.243 12.729 -34.469 1.00 87.88 200 LYS A O 1
ATOM 1529 N N . SER A 1 201 ? 14.535 14.170 -35.626 1.00 91.00 201 SER A N 1
ATOM 1530 C CA . SER A 1 201 ? 14.675 13.327 -36.809 1.00 91.00 201 SER A CA 1
ATOM 1531 C C . SER A 1 201 ? 15.698 12.210 -36.581 1.00 91.00 201 SER A C 1
ATOM 1533 O O . SER A 1 201 ? 16.665 12.373 -35.830 1.00 91.00 201 SER A O 1
ATOM 1535 N N . LEU A 1 202 ? 15.519 11.060 -37.232 1.00 86.94 202 LEU A N 1
ATOM 1536 C CA . LEU A 1 202 ? 16.484 9.963 -37.134 1.00 86.94 202 LEU A CA 1
ATOM 1537 C C . LEU A 1 202 ? 17.878 10.363 -37.641 1.00 86.94 202 LEU A C 1
ATOM 1539 O O . LEU A 1 202 ? 18.867 9.863 -37.111 1.00 86.94 202 LEU A O 1
ATOM 1543 N N . GLY A 1 203 ? 17.978 11.276 -38.614 1.00 87.38 203 GLY A N 1
ATOM 1544 C CA . GLY A 1 203 ? 19.262 11.797 -39.090 1.00 87.38 203 GLY A CA 1
ATOM 1545 C C . GLY A 1 203 ? 20.017 12.578 -38.012 1.00 87.38 203 GLY A C 1
ATOM 1546 O O . GLY A 1 203 ? 21.204 12.341 -37.789 1.00 87.38 203 GLY A O 1
ATOM 1547 N N . GLU A 1 204 ? 19.320 13.450 -37.279 1.00 85.88 204 GLU A N 1
ATOM 1548 C CA . GLU A 1 204 ? 19.907 14.176 -36.145 1.00 85.88 204 GLU A CA 1
ATOM 1549 C C . GLU A 1 204 ? 20.333 13.222 -35.029 1.00 85.88 204 GLU A C 1
ATOM 1551 O O . GLU A 1 204 ? 21.396 13.387 -34.433 1.00 85.88 204 GLU A O 1
ATOM 1556 N N . VAL A 1 205 ? 19.522 12.202 -34.747 1.00 88.62 205 VAL A N 1
ATOM 1557 C CA . VAL A 1 205 ? 19.838 11.222 -33.703 1.00 88.62 205 VAL A CA 1
ATOM 1558 C C . VAL A 1 205 ? 21.014 10.340 -34.112 1.00 88.62 205 VAL A C 1
ATOM 1560 O O . VAL A 1 205 ? 21.868 10.073 -33.276 1.00 88.62 205 VAL A O 1
ATOM 1563 N N . ALA A 1 206 ? 21.135 9.964 -35.385 1.00 89.00 206 ALA A N 1
ATOM 1564 C CA . ALA A 1 206 ? 22.279 9.206 -35.885 1.00 89.00 206 ALA A CA 1
ATOM 1565 C C . ALA A 1 206 ? 23.605 9.976 -35.774 1.00 89.00 206 ALA A C 1
ATOM 1567 O O . ALA A 1 206 ? 24.644 9.360 -35.535 1.00 89.00 206 ALA A O 1
ATOM 1568 N N . ALA A 1 207 ? 23.568 11.306 -35.902 1.00 86.94 207 ALA A N 1
ATOM 1569 C CA . ALA A 1 207 ? 24.736 12.167 -35.721 1.00 86.94 207 ALA A CA 1
ATOM 1570 C C . ALA A 1 207 ? 25.136 12.345 -34.243 1.00 86.94 207 ALA A C 1
ATOM 1572 O O . ALA A 1 207 ? 26.305 12.586 -33.952 1.00 86.94 207 ALA A O 1
ATOM 1573 N N . ILE A 1 208 ? 24.178 12.236 -33.315 1.00 86.44 208 ILE A N 1
ATOM 1574 C CA . ILE A 1 208 ? 24.390 12.464 -31.876 1.00 86.44 208 ILE A CA 1
ATOM 1575 C C . ILE A 1 208 ? 24.687 11.157 -31.128 1.00 86.44 208 ILE A C 1
ATOM 1577 O O . ILE A 1 208 ? 25.543 11.127 -30.249 1.00 86.44 208 ILE A O 1
ATOM 1581 N N . ASP A 1 209 ? 23.951 10.091 -31.435 1.00 86.75 209 ASP A N 1
ATOM 1582 C CA . ASP A 1 209 ? 23.938 8.839 -30.679 1.00 86.75 209 ASP A CA 1
ATOM 1583 C C . ASP A 1 209 ? 23.612 7.654 -31.607 1.00 86.75 209 ASP A C 1
ATOM 1585 O O . ASP A 1 209 ? 22.480 7.171 -31.706 1.00 86.75 209 ASP A O 1
ATOM 1589 N N . LYS A 1 210 ? 24.640 7.168 -32.314 1.00 87.62 210 LYS A N 1
ATOM 1590 C CA . LYS A 1 210 ? 24.515 6.027 -33.235 1.00 87.62 210 LYS A CA 1
ATOM 1591 C C . LYS A 1 210 ? 24.131 4.725 -32.514 1.00 87.62 210 LYS A C 1
ATOM 1593 O O . LYS A 1 210 ? 23.478 3.873 -33.113 1.00 87.62 210 LYS A O 1
ATOM 1598 N N . GLN A 1 211 ? 24.479 4.574 -31.232 1.00 85.88 211 GLN A N 1
ATOM 1599 C CA . GLN A 1 211 ? 24.104 3.395 -30.438 1.00 85.88 211 GLN A CA 1
ATOM 1600 C C . GLN A 1 211 ? 22.599 3.360 -30.162 1.00 85.88 211 GLN A C 1
ATOM 1602 O O . GLN A 1 211 ? 21.986 2.293 -30.181 1.00 85.88 211 GLN A O 1
ATOM 1607 N N . TYR A 1 212 ? 21.978 4.525 -29.976 1.00 87.25 212 TYR A N 1
ATOM 1608 C CA . TYR A 1 212 ? 20.529 4.621 -29.854 1.00 87.25 212 TYR A CA 1
ATOM 1609 C C . TYR A 1 212 ? 19.802 4.202 -31.144 1.00 87.25 212 TYR A C 1
ATOM 1611 O O . TYR A 1 212 ? 18.760 3.551 -31.072 1.00 87.25 212 TYR A O 1
ATOM 1619 N N . ILE A 1 213 ? 20.356 4.501 -32.325 1.00 89.38 213 ILE A N 1
ATOM 1620 C CA . ILE A 1 213 ? 19.799 4.035 -33.610 1.00 89.38 213 ILE A CA 1
ATOM 1621 C C . ILE A 1 213 ? 19.846 2.505 -33.712 1.00 89.38 213 ILE A C 1
ATOM 1623 O O . ILE A 1 213 ? 18.846 1.893 -34.091 1.00 89.38 213 ILE A O 1
ATOM 1627 N N . ASP A 1 214 ? 20.962 1.884 -33.321 1.00 87.62 214 ASP A N 1
ATOM 1628 C CA . ASP A 1 214 ? 21.108 0.422 -33.294 1.00 87.62 214 ASP A CA 1
ATOM 1629 C C . ASP A 1 214 ? 20.147 -0.245 -32.296 1.00 87.62 214 ASP A C 1
ATOM 1631 O O . ASP A 1 214 ? 19.477 -1.233 -32.613 1.00 87.62 214 ASP A O 1
ATOM 1635 N N . PHE A 1 215 ? 19.973 0.355 -31.117 1.00 89.56 215 PHE A N 1
ATOM 1636 C CA . PHE A 1 215 ? 18.968 -0.087 -30.153 1.00 89.56 215 PHE A CA 1
ATOM 1637 C C . PHE A 1 215 ? 17.552 -0.033 -30.749 1.00 89.56 215 PHE A C 1
ATOM 1639 O O . PHE A 1 215 ? 16.806 -1.014 -30.680 1.00 89.56 215 PHE A O 1
ATOM 1646 N N . MET A 1 216 ? 17.186 1.082 -31.385 1.00 88.75 216 MET A N 1
ATOM 1647 C CA . MET A 1 216 ? 15.863 1.261 -31.987 1.00 88.75 216 MET A CA 1
ATOM 1648 C C . MET A 1 216 ? 15.633 0.323 -33.180 1.00 88.75 216 MET A C 1
ATOM 1650 O O . MET A 1 216 ? 14.525 -0.181 -33.338 1.00 88.75 216 MET A O 1
ATOM 1654 N N . ALA A 1 217 ? 16.661 0.009 -33.974 1.00 89.62 217 ALA A N 1
ATOM 1655 C CA . ALA A 1 217 ? 16.558 -0.950 -35.079 1.00 89.62 217 ALA A CA 1
ATOM 1656 C C . ALA A 1 217 ? 16.205 -2.379 -34.616 1.00 89.62 217 ALA A C 1
ATOM 1658 O O . ALA A 1 217 ? 15.601 -3.139 -35.378 1.00 89.62 217 ALA A O 1
ATOM 1659 N N . ASN A 1 218 ? 16.571 -2.738 -33.379 1.00 86.44 218 ASN A N 1
ATOM 1660 C CA . ASN A 1 218 ? 16.467 -4.103 -32.856 1.00 86.44 218 ASN A CA 1
ATOM 1661 C C . ASN A 1 218 ? 15.398 -4.290 -31.766 1.00 86.44 218 ASN A C 1
ATOM 1663 O O . ASN A 1 218 ? 14.937 -5.412 -31.553 1.00 86.44 218 ASN A O 1
ATOM 1667 N N . LYS A 1 219 ? 15.031 -3.228 -31.039 1.00 85.25 219 LYS A N 1
ATOM 1668 C CA . LYS A 1 219 ? 14.155 -3.305 -29.853 1.00 85.25 219 LYS A CA 1
ATOM 1669 C C . LYS A 1 219 ? 12.854 -2.507 -29.973 1.00 85.25 219 LYS A C 1
ATOM 1671 O O . LYS A 1 219 ? 11.986 -2.656 -29.118 1.00 85.25 219 LYS A O 1
ATOM 1676 N N . CYS A 1 220 ? 12.699 -1.677 -31.005 1.00 83.62 220 CYS A N 1
ATOM 1677 C CA . CYS A 1 220 ? 11.491 -0.882 -31.220 1.00 83.62 220 CYS A CA 1
ATOM 1678 C C . CYS A 1 220 ? 10.359 -1.716 -31.849 1.00 83.62 220 CYS A C 1
ATOM 1680 O O . CYS A 1 220 ? 10.604 -2.563 -32.704 1.00 83.62 220 CYS A O 1
ATOM 1682 N N . SER A 1 221 ? 9.109 -1.450 -31.459 1.00 82.62 221 SER A N 1
ATOM 1683 C CA . SER A 1 221 ? 7.915 -2.120 -32.007 1.00 82.62 221 SER A CA 1
ATOM 1684 C C . SER A 1 221 ? 7.262 -1.378 -33.182 1.00 82.62 221 SER A C 1
ATOM 1686 O O . SER A 1 221 ? 6.295 -1.882 -33.744 1.00 82.62 221 SER A O 1
ATOM 1688 N N . TYR A 1 222 ? 7.765 -0.194 -33.552 1.00 83.81 222 TYR A N 1
ATOM 1689 C CA . TYR A 1 222 ? 7.206 0.657 -34.610 1.00 83.81 222 TYR A CA 1
ATOM 1690 C C . TYR A 1 222 ? 7.881 0.359 -35.963 1.00 83.81 222 TYR A C 1
ATOM 1692 O O . TYR A 1 222 ? 9.072 0.649 -36.111 1.00 83.81 222 TYR A O 1
ATOM 1700 N N . PRO A 1 223 ? 7.171 -0.233 -36.948 1.00 83.62 223 PRO A N 1
ATOM 1701 C CA . PRO A 1 223 ? 7.790 -0.738 -38.179 1.00 83.62 223 PRO A CA 1
ATOM 1702 C C . PRO A 1 223 ? 8.445 0.334 -39.059 1.00 83.62 223 PRO A C 1
ATOM 1704 O O . PRO A 1 223 ? 9.469 0.073 -39.685 1.00 83.62 223 PRO A O 1
ATOM 1707 N N . ASP A 1 224 ? 7.874 1.534 -39.096 1.00 83.38 224 ASP A N 1
ATOM 1708 C CA . ASP A 1 224 ? 8.390 2.714 -39.794 1.00 83.38 224 ASP A CA 1
ATOM 1709 C C . ASP A 1 224 ? 9.721 3.193 -39.197 1.00 83.38 224 ASP A C 1
ATOM 1711 O O . ASP A 1 224 ? 10.690 3.404 -39.929 1.00 83.38 224 ASP A O 1
ATOM 1715 N N . ILE A 1 225 ? 9.799 3.271 -37.865 1.00 86.88 225 ILE A N 1
ATOM 1716 C CA . ILE A 1 225 ? 11.020 3.650 -37.142 1.00 86.88 225 ILE A CA 1
ATOM 1717 C C . ILE A 1 225 ? 12.094 2.570 -37.300 1.00 86.88 225 ILE A C 1
ATOM 1719 O O . ILE A 1 225 ? 13.249 2.886 -37.576 1.00 86.88 225 ILE A O 1
ATOM 1723 N N . VAL A 1 226 ? 11.723 1.291 -37.179 1.00 89.25 226 VAL A N 1
ATOM 1724 C CA . VAL A 1 226 ? 12.653 0.166 -37.372 1.00 89.25 226 VAL A CA 1
ATOM 1725 C C . VAL A 1 226 ? 13.226 0.163 -38.790 1.00 89.25 226 VAL A C 1
ATOM 1727 O O . VAL A 1 226 ? 14.436 -0.002 -38.957 1.00 89.25 226 VAL A O 1
ATOM 1730 N N . ALA A 1 227 ? 12.386 0.363 -39.810 1.00 87.62 227 ALA A N 1
ATOM 1731 C CA . ALA A 1 227 ? 12.829 0.445 -41.200 1.00 87.62 227 ALA A CA 1
ATOM 1732 C C . ALA A 1 227 ? 13.780 1.631 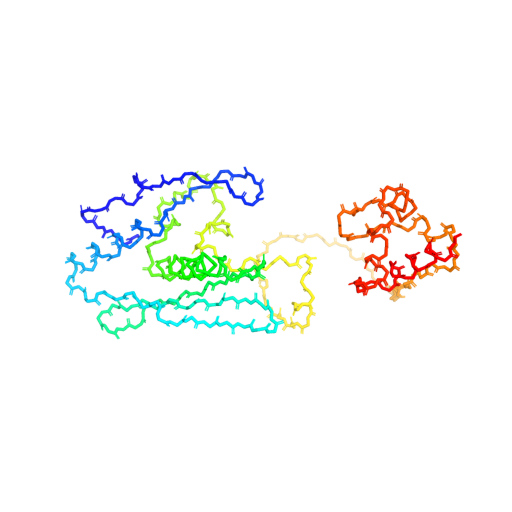-41.425 1.00 87.62 227 ALA A C 1
ATOM 1734 O O . ALA A 1 227 ? 14.849 1.448 -42.008 1.00 87.62 227 ALA A O 1
ATOM 1735 N N . GLY A 1 228 ? 13.445 2.814 -40.896 1.00 89.56 228 GLY A N 1
ATOM 1736 C CA . GLY A 1 228 ? 14.297 4.002 -40.977 1.00 89.56 228 GLY A CA 1
ATOM 1737 C C . GLY A 1 228 ? 15.666 3.794 -40.322 1.00 89.56 228 GLY A C 1
ATOM 1738 O O . GLY A 1 228 ? 16.694 4.065 -40.942 1.00 89.56 228 GLY A O 1
ATOM 1739 N N . CYS A 1 229 ? 15.703 3.232 -39.110 1.00 89.19 229 CYS A N 1
ATOM 1740 C CA . CYS A 1 229 ? 16.961 2.945 -38.416 1.00 89.19 229 CYS A CA 1
ATOM 1741 C C . CYS A 1 229 ? 17.829 1.937 -39.180 1.00 89.19 229 CYS A C 1
ATOM 1743 O O . CYS A 1 229 ? 19.037 2.132 -39.283 1.00 89.19 229 CYS A O 1
ATOM 1745 N N . LYS A 1 230 ? 17.233 0.882 -39.754 1.00 90.00 230 LYS A N 1
ATOM 1746 C CA . LYS A 1 230 ? 17.980 -0.110 -40.547 1.00 90.00 230 LYS A CA 1
ATOM 1747 C C . LYS A 1 230 ? 18.601 0.505 -41.796 1.00 90.00 230 LYS A C 1
ATOM 1749 O O . LYS A 1 230 ? 19.771 0.250 -42.048 1.00 90.00 230 LYS A O 1
ATOM 1754 N N . ILE A 1 231 ? 17.858 1.350 -42.516 1.00 89.69 231 ILE A N 1
ATOM 1755 C CA . ILE A 1 231 ? 18.370 2.067 -43.693 1.00 89.69 231 ILE A CA 1
ATOM 1756 C C . ILE A 1 231 ? 19.566 2.949 -43.311 1.00 89.69 231 ILE A C 1
ATOM 1758 O O . ILE A 1 231 ? 20.582 2.921 -44.001 1.00 89.69 231 ILE A O 1
ATOM 1762 N N . ILE A 1 232 ? 19.471 3.682 -42.198 1.00 88.12 232 ILE A N 1
ATOM 1763 C CA . ILE A 1 232 ? 20.544 4.562 -41.705 1.00 88.12 232 ILE A CA 1
ATOM 1764 C C . ILE A 1 232 ? 21.788 3.777 -41.270 1.00 88.12 232 ILE A C 1
ATOM 1766 O O . ILE A 1 232 ? 22.897 4.270 -41.429 1.00 88.12 232 ILE A O 1
ATOM 1770 N N . LEU A 1 233 ? 21.632 2.569 -40.722 1.00 87.56 233 LEU A N 1
ATOM 1771 C CA . LEU A 1 233 ? 22.767 1.734 -40.309 1.00 87.56 233 LEU A CA 1
ATOM 1772 C C . LEU A 1 233 ? 23.483 1.067 -41.489 1.00 87.56 233 LEU A C 1
ATOM 1774 O O . LEU A 1 233 ? 24.657 0.725 -41.360 1.00 87.56 233 LEU A O 1
ATOM 1778 N N . THR A 1 234 ? 22.785 0.868 -42.610 1.00 83.12 234 THR A N 1
ATOM 1779 C CA . THR A 1 234 ? 23.343 0.300 -43.850 1.00 83.12 234 THR A CA 1
ATOM 1780 C C . THR A 1 234 ? 23.892 1.339 -44.831 1.00 83.12 234 THR A C 1
ATOM 1782 O O . THR A 1 234 ? 24.457 0.944 -45.850 1.00 83.12 234 THR A O 1
ATOM 1785 N N . ALA A 1 235 ? 23.698 2.630 -44.553 1.00 74.88 235 ALA A N 1
ATOM 1786 C CA . ALA A 1 235 ? 24.221 3.749 -45.336 1.00 74.88 235 ALA A CA 1
ATOM 1787 C C . ALA A 1 235 ? 25.579 4.226 -44.810 1.00 74.88 235 ALA A C 1
ATOM 1789 O O . ALA A 1 235 ? 26.401 4.637 -45.658 1.00 74.88 235 ALA A O 1
#

Nearest PDB structures (foldseek):
  5npg-assembly1_A  TM=3.608E-01  e=5.972E-02  Drosophila melanogaster
  2lnj-assembly1_A  TM=3.829E-01  e=2.990E-01  Synechocystis sp. PCC 6803
  5ier-assembly4_D  TM=3.761E-01  e=4.539E-01  synthetic construct
  8ow1-assembly1_P  TM=5.101E-01  e=4.380E+00  Saccharomyces cerevisiae
  4j8t-assembly5_C-3  TM=3.242E-01  e=3.451E+00  Pseudomonas aeruginosa PAO1